Protein AF-0000000067800184 (afdb_homodimer)

InterPro domains:
  IPR000644 CBS domain [PF00571] (24-70)
  IPR000644 CBS domain [PF00571] (83-137)
  IPR000644 CBS domain [PS51371] (18-77)
  IPR000644 CBS domain [PS51371] (88-144)
  IPR000644 CBS domain [SM00116] (23-71)
  IPR000644 CBS domain [SM00116] (92-138)
  IPR046342 CBS domain superfamily [G3DSA:3.10.580.10] (1-152)
  IPR046342 CBS domain superfamily [SSF54631] (15-138)
  IPR048125 Cyclic-di-AMP-binding protein CbpB [NF041630] (4-144)
  IPR051257 Diverse Function CBS-Domain-Containing Protein [PTHR43080] (32-138)

Structure (mmCIF, N/CA/C/O backbone):
data_AF-0000000067800184-model_v1
#
loop_
_entity.id
_entity.type
_entity.pdbx_description
1 polymer 'CBS domain-containing protein'
#
loop_
_atom_site.group_PDB
_atom_site.id
_atom_site.type_symbol
_atom_site.label_atom_id
_atom_site.label_alt_id
_atom_site.label_comp_id
_atom_site.label_asym_id
_atom_site.label_entity_id
_atom_site.label_seq_id
_atom_site.pdbx_PDB_ins_code
_atom_site.Cartn_x
_atom_site.Cartn_y
_atom_site.Cartn_z
_atom_site.occupancy
_atom_site.B_iso_or_equiv
_atom_site.auth_seq_id
_atom_site.auth_comp_id
_atom_site.auth_asym_id
_atom_site.auth_atom_id
_atom_site.pdbx_PDB_model_num
ATOM 1 N N . MET A 1 1 ? 8.234 24.25 0.323 1 81.31 1 MET A N 1
ATOM 2 C CA . MET A 1 1 ? 8.891 23.516 1.407 1 81.31 1 MET A CA 1
ATOM 3 C C . MET A 1 1 ? 7.91 23.25 2.545 1 81.31 1 MET A C 1
ATOM 5 O O . MET A 1 1 ? 6.957 24 2.742 1 81.31 1 MET A O 1
ATOM 9 N N . ILE A 1 2 ? 8.125 22.062 3.24 1 88.75 2 ILE A N 1
ATOM 10 C CA . ILE A 1 2 ? 7.309 21.781 4.414 1 88.75 2 ILE A CA 1
ATOM 11 C C . ILE A 1 2 ? 7.586 22.812 5.504 1 88.75 2 ILE A C 1
ATOM 13 O O . ILE A 1 2 ? 8.742 23.125 5.785 1 88.75 2 ILE A O 1
ATOM 17 N N . ALA A 1 3 ? 6.52 23.375 6.016 1 88.81 3 ALA A N 1
ATOM 18 C CA . ALA A 1 3 ? 6.668 24.328 7.109 1 88.81 3 ALA A CA 1
ATOM 19 C C . ALA A 1 3 ? 7.48 23.734 8.25 1 88.81 3 ALA A C 1
ATOM 21 O O . ALA A 1 3 ? 7.312 22.562 8.594 1 88.81 3 ALA A O 1
ATOM 22 N N . LYS A 1 4 ? 8.336 24.516 8.836 1 89.75 4 LYS A N 1
ATOM 23 C CA . LYS A 1 4 ? 9.273 24.062 9.867 1 89.75 4 LYS A CA 1
ATOM 24 C C . LYS A 1 4 ? 8.531 23.469 11.062 1 89.75 4 LYS A C 1
ATOM 26 O O . LYS A 1 4 ? 8.961 22.469 11.633 1 89.75 4 LYS A O 1
ATOM 31 N N . GLU A 1 5 ? 7.438 24.094 11.461 1 91.62 5 GLU A N 1
ATOM 32 C CA . GLU A 1 5 ? 6.652 23.625 12.602 1 91.62 5 GLU A CA 1
ATOM 33 C C . GLU A 1 5 ? 6.113 22.219 12.359 1 91.62 5 GLU A C 1
ATOM 35 O O . GLU A 1 5 ? 6.07 21.406 13.273 1 91.62 5 GLU A O 1
ATOM 40 N N . PHE A 1 6 ? 5.652 22.031 11.125 1 93.19 6 PHE A N 1
ATOM 41 C CA . PHE A 1 6 ? 5.191 20.688 10.766 1 93.19 6 PHE A CA 1
ATOM 42 C C . PHE A 1 6 ? 6.348 19.688 10.781 1 93.19 6 PHE A C 1
ATOM 44 O O . PHE A 1 6 ? 6.211 18.594 11.312 1 93.19 6 PHE A O 1
ATOM 51 N N . GLU A 1 7 ? 7.434 20.078 10.172 1 91.25 7 GLU A N 1
ATOM 52 C CA . GLU A 1 7 ? 8.609 19.203 10.125 1 91.25 7 GLU A CA 1
ATOM 53 C C . GLU A 1 7 ? 9.07 18.828 11.531 1 91.25 7 GLU A C 1
ATOM 55 O O . GLU A 1 7 ? 9.375 17.656 11.797 1 91.25 7 GLU A O 1
ATOM 60 N N . ASP A 1 8 ? 9.172 19.797 12.398 1 90.31 8 ASP A N 1
ATOM 61 C CA . ASP A 1 8 ? 9.594 19.547 13.773 1 90.31 8 ASP A CA 1
ATOM 62 C C . ASP A 1 8 ? 8.656 18.578 14.469 1 90.31 8 ASP A C 1
ATOM 64 O O . ASP A 1 8 ? 9.102 17.672 15.195 1 90.31 8 ASP A O 1
ATOM 68 N N . PHE A 1 9 ? 7.387 18.797 14.352 1 90.88 9 PHE A N 1
ATOM 69 C CA . PHE A 1 9 ? 6.406 17.906 14.953 1 90.88 9 PHE A CA 1
ATOM 70 C C . PHE A 1 9 ? 6.59 16.484 14.445 1 90.88 9 PHE A C 1
ATOM 72 O O . PHE A 1 9 ? 6.621 15.531 15.234 1 90.88 9 PHE A O 1
ATOM 79 N N . LEU A 1 10 ? 6.699 16.297 13.117 1 91.31 10 LEU A N 1
ATOM 80 C CA . LEU A 1 10 ? 6.816 14.984 12.492 1 91.31 10 LEU A CA 1
ATOM 81 C C . LEU A 1 10 ? 8.125 14.305 12.898 1 91.31 10 LEU A C 1
ATOM 83 O O . LEU A 1 10 ? 8.148 13.094 13.141 1 91.31 10 LEU A O 1
ATOM 87 N N . PHE A 1 11 ? 9.102 15.078 13.023 1 86.75 11 PHE A N 1
ATOM 88 C CA . PHE A 1 11 ? 10.383 14.531 13.445 1 86.75 11 PHE A CA 1
ATOM 89 C C . PHE A 1 11 ? 10.305 14.008 14.883 1 86.75 11 PHE A C 1
ATOM 91 O O . PHE A 1 11 ? 10.883 12.977 15.203 1 86.75 11 PHE A O 1
ATOM 98 N N . ALA A 1 12 ? 9.648 14.711 15.703 1 85.94 12 ALA A N 1
ATOM 99 C CA . ALA A 1 12 ? 9.484 14.312 17.094 1 85.94 12 ALA A CA 1
ATOM 100 C C . ALA A 1 12 ? 8.695 13.008 17.203 1 85.94 12 ALA A C 1
ATOM 102 O O . ALA A 1 12 ? 8.891 12.234 18.141 1 85.94 12 ALA A O 1
ATOM 103 N N . HIS A 1 13 ? 7.797 12.82 16.344 1 82.5 13 HIS A N 1
ATOM 104 C CA . HIS A 1 13 ? 6.934 11.648 16.375 1 82.5 13 HIS A CA 1
ATOM 105 C C . HIS A 1 13 ? 7.523 10.508 15.547 1 82.5 13 HIS A C 1
ATOM 107 O O . HIS A 1 13 ? 7.043 9.375 15.609 1 82.5 13 HIS A O 1
ATOM 113 N N . LEU A 1 14 ? 8.406 10.82 14.703 1 76.69 14 LEU A N 1
ATOM 114 C CA . LEU A 1 14 ? 9.055 9.828 13.859 1 76.69 14 LEU A CA 1
ATOM 115 C C . LEU A 1 14 ? 10.477 9.547 14.344 1 76.69 14 LEU A C 1
ATOM 117 O O . LEU A 1 14 ? 11.328 9.117 13.57 1 76.69 14 LEU A O 1
ATOM 121 N N . ASP A 1 15 ? 10.844 9.555 15.734 1 65.12 15 ASP A N 1
ATOM 122 C CA . ASP A 1 15 ? 12.234 9.477 16.188 1 65.12 15 ASP A CA 1
ATOM 123 C C . ASP A 1 15 ? 13.148 8.977 15.07 1 65.12 15 ASP A C 1
ATOM 125 O O . ASP A 1 15 ? 14.227 9.531 14.852 1 65.12 15 ASP A O 1
ATOM 129 N N . ASN A 1 16 ? 12.82 7.926 14.375 1 74.38 16 ASN A N 1
ATOM 130 C CA . ASN A 1 16 ? 13.438 7.387 13.164 1 74.38 16 ASN A CA 1
ATOM 131 C C . ASN A 1 16 ? 12.398 6.742 12.25 1 74.38 16 ASN A C 1
ATOM 133 O O . ASN A 1 16 ? 11.555 5.965 12.711 1 74.38 16 ASN A O 1
ATOM 137 N N . TYR A 1 17 ? 12.031 7.582 11.141 1 84.5 17 TYR A N 1
ATOM 138 C CA . TYR A 1 17 ? 11.031 7.012 10.242 1 84.5 17 TYR A CA 1
ATOM 139 C C . TYR A 1 17 ? 11.57 5.766 9.555 1 84.5 17 TYR A C 1
ATOM 141 O O . TYR A 1 17 ? 10.812 4.996 8.969 1 84.5 17 TYR A O 1
ATOM 149 N N . LEU A 1 18 ? 12.836 5.52 9.828 1 92.62 18 LEU A N 1
ATOM 150 C CA . LEU A 1 18 ? 13.492 4.391 9.18 1 92.62 18 LEU A CA 1
ATOM 151 C C . LEU A 1 18 ? 13.281 3.104 9.969 1 92.62 18 LEU A C 1
ATOM 153 O O . LEU A 1 18 ? 13.555 3.057 11.172 1 92.62 18 LEU A O 1
ATOM 157 N N . ILE A 1 19 ? 12.734 2.117 9.391 1 95.44 19 ILE A N 1
ATOM 158 C CA . ILE A 1 19 ? 12.82 0.753 9.898 1 95.44 19 ILE A CA 1
ATOM 159 C C . ILE A 1 19 ? 14.148 0.129 9.477 1 95.44 19 ILE A C 1
ATOM 161 O O . ILE A 1 19 ? 14.375 -0.114 8.289 1 95.44 19 ILE A O 1
ATOM 165 N N . PRO A 1 20 ? 14.906 -0.097 10.43 1 96.19 20 PRO A N 1
ATOM 166 C CA . PRO A 1 20 ? 16.266 -0.503 10.078 1 96.19 20 PRO A CA 1
ATOM 167 C C . PRO A 1 20 ? 16.312 -1.873 9.406 1 96.19 20 PRO A C 1
ATOM 169 O O . PRO A 1 20 ? 15.414 -2.689 9.586 1 96.19 20 PRO A O 1
ATOM 172 N N . SER A 1 21 ? 17.406 -2.127 8.672 1 97.19 21 SER A N 1
ATOM 173 C CA . SER A 1 21 ? 17.562 -3.312 7.832 1 97.19 21 SER A CA 1
ATOM 174 C C . SER A 1 21 ? 17.406 -4.59 8.648 1 97.19 21 SER A C 1
ATOM 176 O O . SER A 1 21 ? 16.875 -5.59 8.164 1 97.19 21 SER A O 1
ATOM 178 N N . ASP A 1 22 ? 17.812 -4.559 9.875 1 96.69 22 ASP A N 1
ATOM 179 C CA . ASP A 1 22 ? 17.797 -5.773 10.688 1 96.69 22 ASP A CA 1
ATOM 180 C C . ASP A 1 22 ? 16.391 -6.043 11.227 1 96.69 22 ASP A C 1
ATOM 182 O O . ASP A 1 22 ? 16.156 -7.07 11.867 1 96.69 22 ASP A O 1
ATOM 186 N N . GLN A 1 23 ? 15.477 -5.176 10.945 1 96.25 23 GLN A N 1
ATOM 187 C CA . GLN A 1 23 ? 14.086 -5.332 11.359 1 96.25 23 GLN A CA 1
ATOM 188 C C . GLN A 1 23 ? 13.156 -5.449 10.148 1 96.25 23 GLN A C 1
ATOM 190 O O . GLN A 1 23 ? 11.938 -5.328 10.273 1 96.25 23 GLN A O 1
ATOM 195 N N . VAL A 1 24 ? 13.727 -5.57 9.016 1 97.31 24 VAL A N 1
ATOM 196 C CA . VAL A 1 24 ? 12.969 -5.695 7.777 1 97.31 24 VAL A CA 1
ATOM 197 C C . VAL A 1 24 ? 13.07 -7.125 7.25 1 97.31 24 VAL A C 1
ATOM 199 O O . VAL A 1 24 ? 14.156 -7.711 7.234 1 97.31 24 VAL A O 1
ATOM 202 N N . THR A 1 25 ? 11.938 -7.707 6.918 1 96.75 25 THR A N 1
ATOM 203 C CA . THR A 1 25 ? 11.969 -8.961 6.168 1 96.75 25 THR A CA 1
ATOM 204 C C . THR A 1 25 ? 12.617 -8.75 4.797 1 96.75 25 THR A C 1
ATOM 206 O O . THR A 1 25 ? 12.227 -7.848 4.055 1 96.75 25 THR A O 1
ATOM 209 N N . ILE A 1 26 ? 13.602 -9.516 4.496 1 98.06 26 ILE A N 1
ATOM 210 C CA . ILE A 1 26 ? 14.305 -9.414 3.223 1 98.06 26 ILE A CA 1
ATOM 211 C C . ILE A 1 26 ? 14.539 -10.805 2.645 1 98.06 26 ILE A C 1
ATOM 213 O O . ILE A 1 26 ? 14.461 -11.805 3.365 1 98.06 26 ILE A O 1
ATOM 217 N N . PHE A 1 27 ? 14.773 -10.875 1.356 1 98.38 27 PHE A N 1
ATOM 218 C CA . PHE A 1 27 ? 15.273 -12.07 0.693 1 98.38 27 PHE A CA 1
ATOM 219 C C . PHE A 1 27 ? 16.656 -11.828 0.113 1 98.38 27 PHE A C 1
ATOM 221 O O . PHE A 1 27 ? 17 -10.695 -0.235 1 98.38 27 PHE A O 1
ATOM 228 N N . ILE A 1 28 ? 17.391 -12.875 0.086 1 98.56 28 ILE A N 1
ATOM 229 C CA . ILE A 1 28 ? 18.656 -12.859 -0.651 1 98.56 28 ILE A CA 1
ATOM 230 C C . ILE A 1 28 ? 18.422 -13.352 -2.08 1 98.56 28 ILE A C 1
ATOM 232 O O . ILE A 1 28 ? 17.609 -14.242 -2.312 1 98.56 28 ILE A O 1
ATOM 236 N N . ASP A 1 29 ? 19.141 -12.758 -3.029 1 98.12 29 ASP A N 1
ATOM 237 C CA . ASP A 1 29 ? 18.891 -12.984 -4.449 1 98.12 29 ASP A CA 1
ATOM 238 C C . ASP A 1 29 ? 19.094 -14.461 -4.812 1 98.12 29 ASP A C 1
ATOM 240 O O . ASP A 1 29 ? 18.547 -14.938 -5.812 1 98.12 29 ASP A O 1
ATOM 244 N N . SER A 1 30 ? 19.781 -15.234 -3.984 1 97.69 30 SER A N 1
ATOM 245 C CA . SER A 1 30 ? 20.062 -16.641 -4.281 1 97.69 30 SER A CA 1
ATOM 246 C C . SER A 1 30 ? 19 -17.547 -3.672 1 97.69 30 SER A C 1
ATOM 248 O O . SER A 1 30 ? 19.031 -18.766 -3.889 1 97.69 30 SER A O 1
ATOM 250 N N . HIS A 1 31 ? 18.078 -17 -2.918 1 97.69 31 HIS A N 1
ATOM 251 C CA . HIS A 1 31 ? 17.016 -17.828 -2.373 1 97.69 31 HIS A CA 1
ATOM 252 C C . HIS A 1 31 ? 16.172 -18.438 -3.484 1 97.69 31 HIS A C 1
ATOM 254 O O . HIS A 1 31 ? 16.031 -17.844 -4.555 1 97.69 31 HIS A O 1
ATOM 260 N N . ASN A 1 32 ? 15.609 -19.562 -3.244 1 97.19 32 ASN A N 1
ATOM 261 C CA . ASN A 1 32 ? 14.789 -20.266 -4.223 1 97.19 32 ASN A CA 1
ATOM 262 C C . ASN A 1 32 ? 13.391 -19.656 -4.324 1 97.19 32 ASN A C 1
ATOM 264 O O . ASN A 1 32 ? 12.805 -19.281 -3.312 1 97.19 32 ASN A O 1
ATOM 268 N N . ALA A 1 33 ? 12.883 -19.688 -5.559 1 97.25 33 ALA A N 1
ATOM 269 C CA . ALA A 1 33 ? 11.578 -19.109 -5.848 1 97.25 33 ALA A CA 1
ATOM 270 C C . ALA A 1 33 ? 10.484 -19.781 -5.027 1 97.25 33 ALA A C 1
ATOM 272 O O . ALA A 1 33 ? 9.562 -19.109 -4.543 1 97.25 33 ALA A O 1
ATOM 273 N N . ASP A 1 34 ? 10.602 -21.062 -4.852 1 93.94 34 ASP A N 1
ATOM 274 C CA . ASP A 1 34 ? 9.555 -21.797 -4.129 1 93.94 34 ASP A CA 1
ATOM 275 C C . ASP A 1 34 ? 9.492 -21.344 -2.668 1 93.94 34 ASP A C 1
ATOM 277 O O . ASP A 1 34 ? 8.398 -21.188 -2.113 1 93.94 34 ASP A O 1
ATOM 281 N N . HIS A 1 35 ? 10.641 -21.172 -2.096 1 94.12 35 HIS A N 1
ATOM 282 C CA . HIS A 1 35 ? 10.703 -20.688 -0.721 1 94.12 35 HIS A CA 1
ATOM 283 C C . HIS A 1 35 ? 10.125 -19.281 -0.604 1 94.12 35 HIS A C 1
ATOM 285 O O . HIS A 1 35 ? 9.352 -19 0.313 1 94.12 35 HIS A O 1
ATOM 291 N N . VAL A 1 36 ? 10.461 -18.469 -1.492 1 96.5 36 VAL A N 1
ATOM 292 C CA . VAL A 1 36 ? 10.016 -17.078 -1.5 1 96.5 36 VAL A CA 1
ATOM 293 C C . VAL A 1 36 ? 8.5 -17.016 -1.694 1 96.5 36 VAL A C 1
ATOM 295 O O . VAL A 1 36 ? 7.805 -16.266 -1.006 1 96.5 36 VAL A O 1
ATOM 298 N N . VAL A 1 37 ? 7.969 -17.812 -2.615 1 95.31 37 VAL A N 1
ATOM 299 C CA . VAL A 1 37 ? 6.531 -17.875 -2.854 1 95.31 37 VAL A CA 1
ATOM 300 C C . VAL A 1 37 ? 5.809 -18.25 -1.561 1 95.31 37 VAL A C 1
ATOM 302 O O . VAL A 1 37 ? 4.809 -17.641 -1.198 1 95.31 37 VAL A O 1
ATOM 305 N N . LEU A 1 38 ? 6.332 -19.234 -0.897 1 93.69 38 LEU A N 1
ATOM 306 C CA . LEU A 1 38 ? 5.738 -19.703 0.351 1 93.69 38 LEU A CA 1
ATOM 307 C C . LEU A 1 38 ? 5.699 -18.578 1.386 1 93.69 38 LEU A C 1
ATOM 309 O O . LEU A 1 38 ? 4.672 -18.359 2.025 1 93.69 38 LEU A O 1
ATOM 313 N N . LEU A 1 39 ? 6.723 -17.875 1.5 1 94.75 39 LEU A N 1
ATOM 314 C CA . LEU A 1 39 ? 6.812 -16.812 2.504 1 94.75 39 LEU A CA 1
ATOM 315 C C . LEU A 1 39 ? 5.918 -15.641 2.137 1 94.75 39 LEU A C 1
ATOM 317 O O . LEU A 1 39 ? 5.258 -15.055 3.006 1 94.75 39 LEU A O 1
ATOM 321 N N . LEU A 1 40 ? 5.902 -15.297 0.844 1 95.69 40 LEU A N 1
ATOM 322 C CA . LEU A 1 40 ? 5.055 -14.195 0.396 1 95.69 40 LEU A CA 1
ATOM 323 C C . LEU A 1 40 ? 3.58 -14.539 0.581 1 95.69 40 LEU A C 1
ATOM 325 O O . LEU A 1 40 ? 2.77 -13.664 0.89 1 95.69 40 LEU A O 1
ATOM 329 N N . THR A 1 41 ? 3.262 -15.711 0.421 1 94.19 41 THR A N 1
ATOM 330 C CA . THR A 1 41 ? 1.875 -16.156 0.524 1 94.19 41 THR A CA 1
ATOM 331 C C . THR A 1 41 ? 1.443 -16.234 1.985 1 94.19 41 THR A C 1
ATOM 333 O O . THR A 1 41 ? 0.291 -15.953 2.316 1 94.19 41 THR A O 1
ATOM 336 N N . SER A 1 42 ? 2.381 -16.469 2.898 1 92 42 SER A N 1
ATOM 337 C CA . SER A 1 42 ? 2.027 -16.781 4.277 1 92 42 SER A CA 1
ATOM 338 C C . SER A 1 42 ? 2.166 -15.562 5.18 1 92 42 SER A C 1
ATOM 340 O O . SER A 1 42 ? 1.494 -15.469 6.211 1 92 42 SER A O 1
ATOM 342 N N . ASN A 1 43 ? 3.033 -14.602 4.922 1 86.62 43 ASN A N 1
ATOM 343 C CA . ASN A 1 43 ? 3.387 -13.539 5.859 1 86.62 43 ASN A CA 1
ATOM 344 C C . ASN A 1 43 ? 2.592 -12.266 5.586 1 86.62 43 ASN A C 1
ATOM 346 O O . ASN A 1 43 ? 2.67 -11.305 6.352 1 86.62 43 ASN A O 1
ATOM 350 N N . GLY A 1 44 ? 1.908 -12.219 4.598 1 83.94 44 GLY A N 1
ATOM 351 C CA . GLY A 1 44 ? 1.032 -11.086 4.359 1 83.94 44 GLY A CA 1
ATOM 352 C C . GLY A 1 44 ? 1.73 -9.93 3.672 1 83.94 44 GLY A C 1
ATOM 353 O O . GLY A 1 44 ? 1.136 -8.867 3.477 1 83.94 44 GLY A O 1
ATOM 354 N N . TYR A 1 45 ? 3 -10.094 3.316 1 90.44 45 TYR A N 1
ATOM 355 C CA . TYR A 1 45 ? 3.709 -9.039 2.602 1 90.44 45 TYR A CA 1
ATOM 356 C C . TYR A 1 45 ? 3.449 -9.133 1.103 1 90.44 45 TYR A C 1
ATOM 358 O O . TYR A 1 45 ? 3.516 -10.211 0.517 1 90.44 45 TYR A O 1
ATOM 366 N N . SER A 1 46 ? 3.191 -7.965 0.58 1 90.88 46 SER A N 1
ATOM 367 C CA . SER A 1 46 ? 2.93 -7.934 -0.855 1 90.88 46 SER A CA 1
ATOM 368 C C . SER A 1 46 ? 4.227 -7.855 -1.652 1 90.88 46 SER A C 1
ATOM 370 O O . SER A 1 46 ? 4.309 -8.375 -2.768 1 90.88 46 SER A O 1
ATOM 372 N N . ARG A 1 47 ? 5.184 -7.156 -1.078 1 95.25 47 ARG A N 1
ATOM 373 C CA . ARG A 1 47 ? 6.48 -6.949 -1.719 1 95.25 47 ARG A CA 1
ATOM 374 C C . ARG A 1 47 ? 7.602 -6.895 -0.685 1 95.25 47 ARG A C 1
ATOM 376 O O . ARG A 1 47 ? 7.449 -6.27 0.367 1 95.25 47 ARG A O 1
ATOM 383 N N . VAL A 1 48 ? 8.695 -7.551 -1.024 1 97.69 48 VAL A N 1
ATOM 384 C CA . VAL A 1 48 ? 9.789 -7.668 -0.067 1 97.69 48 VAL A CA 1
ATOM 385 C C . VAL A 1 48 ? 11.109 -7.277 -0.736 1 97.69 48 VAL A C 1
ATOM 387 O O . VAL A 1 48 ? 11.352 -7.633 -1.892 1 97.69 48 VAL A O 1
ATOM 390 N N . PRO A 1 49 ? 11.953 -6.508 -0.055 1 98.56 49 PRO A N 1
ATOM 391 C CA . PRO A 1 49 ? 13.266 -6.184 -0.612 1 98.56 49 PRO A CA 1
ATOM 392 C C . PRO A 1 49 ? 14.125 -7.422 -0.857 1 98.56 49 PRO A C 1
ATOM 394 O O . PRO A 1 49 ? 14.055 -8.383 -0.09 1 98.56 49 PRO A O 1
ATOM 397 N N . VAL A 1 50 ? 14.891 -7.367 -1.9 1 98.81 50 VAL A N 1
ATOM 398 C CA . VAL A 1 50 ? 15.844 -8.414 -2.236 1 98.81 50 VAL A CA 1
ATOM 399 C C . VAL A 1 50 ? 17.266 -7.844 -2.227 1 98.81 50 VAL A C 1
ATOM 401 O O . VAL A 1 50 ? 17.516 -6.801 -2.832 1 98.81 50 VAL A O 1
ATOM 404 N N . LEU A 1 51 ? 18.109 -8.539 -1.514 1 98.75 51 LEU A N 1
ATOM 405 C CA . LEU A 1 51 ? 19.5 -8.102 -1.385 1 98.75 51 LEU A CA 1
ATOM 406 C C . LEU A 1 51 ? 20.453 -9.164 -1.908 1 98.75 51 LEU A C 1
ATOM 408 O O . LEU A 1 51 ? 20.109 -10.344 -1.985 1 98.75 51 LEU A O 1
ATOM 412 N N . THR A 1 52 ? 21.672 -8.688 -2.275 1 98.25 52 THR A N 1
ATOM 413 C CA . THR A 1 52 ? 22.781 -9.625 -2.434 1 98.25 52 THR A CA 1
ATOM 414 C C . THR A 1 52 ? 23.312 -10.062 -1.074 1 98.25 52 THR A C 1
ATOM 416 O O . THR A 1 52 ? 22.953 -9.484 -0.045 1 98.25 52 THR A O 1
ATOM 419 N N . LYS A 1 53 ? 24.125 -11.078 -1.066 1 97.12 53 LYS A N 1
ATOM 420 C CA . LYS A 1 53 ? 24.734 -11.578 0.168 1 97.12 53 LYS A CA 1
ATOM 421 C C . LYS A 1 53 ? 25.516 -10.484 0.88 1 97.12 53 LYS A C 1
ATOM 423 O O . LYS A 1 53 ? 25.578 -10.461 2.111 1 97.12 53 LYS A O 1
ATOM 428 N N . ASP A 1 54 ? 26.047 -9.578 0.119 1 97.06 54 ASP A N 1
ATOM 429 C CA . ASP A 1 54 ? 26.844 -8.5 0.687 1 97.06 54 ASP A CA 1
ATOM 430 C C . ASP A 1 54 ? 25.984 -7.289 1.029 1 97.06 54 ASP A C 1
ATOM 432 O O . ASP A 1 54 ? 26.484 -6.172 1.158 1 97.06 54 ASP A O 1
ATOM 436 N N . LYS A 1 55 ? 24.719 -7.422 1.033 1 97.75 55 LYS A N 1
ATOM 437 C CA . LYS A 1 55 ? 23.734 -6.473 1.555 1 97.75 55 LYS A CA 1
ATOM 438 C C . LYS A 1 55 ? 23.484 -5.336 0.567 1 97.75 55 LYS A C 1
ATOM 440 O O . LYS A 1 55 ? 23.016 -4.262 0.951 1 97.75 55 LYS A O 1
ATOM 445 N N . HIS A 1 56 ? 23.844 -5.562 -0.661 1 98.38 56 HIS A N 1
ATOM 446 C CA . HIS A 1 56 ? 23.469 -4.586 -1.68 1 98.38 56 HIS A CA 1
ATOM 447 C C . HIS A 1 56 ? 22.016 -4.746 -2.092 1 98.38 56 HIS A C 1
ATOM 449 O O . HIS A 1 56 ? 21.547 -5.867 -2.295 1 98.38 56 HIS A O 1
ATOM 455 N N . TYR A 1 57 ? 21.391 -3.602 -2.219 1 98.56 57 TYR A N 1
ATOM 456 C CA . TYR A 1 57 ? 19.984 -3.582 -2.602 1 98.56 57 TYR A CA 1
ATOM 457 C C . TYR A 1 57 ? 19.812 -3.883 -4.086 1 98.56 57 TYR A C 1
ATOM 459 O O . TYR A 1 57 ? 20.422 -3.215 -4.93 1 98.56 57 TYR A O 1
ATOM 467 N N . LEU A 1 58 ? 18.922 -4.883 -4.453 1 98.25 58 LEU A N 1
ATOM 468 C CA . LEU A 1 58 ? 18.75 -5.297 -5.84 1 98.25 58 LEU A CA 1
ATOM 469 C C . LEU A 1 58 ? 17.359 -4.922 -6.352 1 98.25 58 LEU A C 1
ATOM 471 O O . LEU A 1 58 ? 17.109 -4.965 -7.555 1 98.25 58 LEU A O 1
ATOM 475 N N . GLY A 1 59 ? 16.516 -4.621 -5.438 1 98.25 59 GLY A N 1
ATOM 476 C CA . GLY A 1 59 ? 15.117 -4.348 -5.762 1 98.25 59 GLY A CA 1
ATOM 477 C C . GLY A 1 59 ? 14.141 -5.051 -4.84 1 98.25 59 GLY A C 1
ATOM 478 O O . GLY A 1 59 ? 14.414 -5.223 -3.65 1 98.25 59 GLY A O 1
ATOM 479 N N . THR A 1 60 ? 13.016 -5.344 -5.352 1 98.38 60 THR A N 1
ATOM 480 C CA . THR A 1 60 ? 11.984 -6.023 -4.578 1 98.38 60 THR A CA 1
ATOM 481 C C . THR A 1 60 ? 11.383 -7.176 -5.375 1 98.38 60 THR A C 1
ATOM 483 O O . THR A 1 60 ? 11.656 -7.328 -6.566 1 98.38 60 THR A O 1
ATOM 486 N N . ILE A 1 61 ? 10.609 -7.914 -4.672 1 98 61 ILE A N 1
ATOM 487 C CA . ILE A 1 61 ? 9.961 -9.039 -5.344 1 98 61 ILE A CA 1
ATOM 488 C C . ILE A 1 61 ? 8.555 -9.234 -4.789 1 98 61 ILE A C 1
ATOM 490 O O . ILE A 1 61 ? 8.328 -9.086 -3.584 1 98 61 ILE A O 1
ATOM 494 N N . SER A 1 62 ? 7.617 -9.523 -5.633 1 96.88 62 SER A N 1
ATOM 495 C CA . SER A 1 62 ? 6.234 -9.875 -5.328 1 96.88 62 SER A CA 1
ATOM 496 C C . SER A 1 62 ? 5.82 -11.156 -6.031 1 96.88 62 SER A C 1
ATOM 498 O O . SER A 1 62 ? 6.555 -11.672 -6.879 1 96.88 62 SER A O 1
ATOM 500 N N . LEU A 1 63 ? 4.68 -11.672 -5.645 1 96.19 63 LEU A N 1
ATOM 501 C CA . LEU A 1 63 ? 4.164 -12.836 -6.348 1 96.19 63 LEU A CA 1
ATOM 502 C C . LEU A 1 63 ? 3.934 -12.531 -7.824 1 96.19 63 LEU A C 1
ATOM 504 O O . LEU A 1 63 ? 4.125 -13.391 -8.68 1 96.19 63 LEU A O 1
ATOM 508 N N . ALA A 1 64 ? 3.52 -11.336 -8.094 1 96 64 ALA A N 1
ATOM 509 C CA . ALA A 1 64 ? 3.318 -10.938 -9.484 1 96 64 ALA A CA 1
ATOM 510 C C . ALA A 1 64 ? 4.629 -10.992 -10.266 1 96 64 ALA A C 1
ATOM 512 O O . ALA A 1 64 ? 4.645 -11.383 -11.438 1 96 64 ALA A O 1
ATOM 513 N N . ASP A 1 65 ? 5.699 -10.539 -9.68 1 96.75 65 ASP A N 1
ATOM 514 C CA . ASP A 1 65 ? 7.004 -10.602 -10.328 1 96.75 65 ASP A CA 1
ATOM 515 C C . ASP A 1 65 ? 7.371 -12.047 -10.68 1 96.75 65 ASP A C 1
ATOM 517 O O . ASP A 1 65 ? 7.855 -12.32 -11.781 1 96.75 65 ASP A O 1
ATOM 521 N N . ILE A 1 66 ? 7.168 -12.891 -9.719 1 96.56 66 ILE A N 1
ATOM 522 C CA . ILE A 1 66 ? 7.504 -14.297 -9.906 1 96.56 66 ILE A CA 1
ATOM 523 C C . ILE A 1 66 ? 6.641 -14.883 -11.016 1 96.56 66 ILE A C 1
ATOM 525 O O . ILE A 1 66 ? 7.145 -15.57 -11.914 1 96.56 66 ILE A O 1
ATOM 529 N N . LYS A 1 67 ? 5.395 -14.602 -10.977 1 94.94 67 LYS A N 1
ATOM 530 C CA . LYS A 1 67 ? 4.473 -15.102 -12 1 94.94 67 LYS A CA 1
ATOM 531 C C . LYS A 1 67 ? 4.824 -14.547 -13.375 1 94.94 67 LYS A C 1
ATOM 533 O O . LYS A 1 67 ? 4.781 -15.273 -14.367 1 94.94 67 LYS A O 1
ATOM 538 N N . ARG A 1 68 ? 5.105 -13.312 -13.445 1 95.56 68 ARG A N 1
ATOM 539 C CA . ARG A 1 68 ? 5.5 -12.703 -14.711 1 95.56 68 ARG A CA 1
ATOM 540 C C . ARG A 1 68 ? 6.719 -13.398 -15.305 1 95.56 68 ARG A C 1
ATOM 542 O O . ARG A 1 68 ? 6.758 -13.688 -16.5 1 95.56 68 ARG A O 1
ATOM 549 N N . TYR A 1 69 ? 7.695 -13.586 -14.477 1 96.81 69 TYR A N 1
ATOM 550 C CA . TYR A 1 69 ? 8.891 -14.297 -14.922 1 96.81 69 TYR A CA 1
ATOM 551 C C . TYR A 1 69 ? 8.539 -15.68 -15.453 1 96.81 69 TYR A C 1
ATOM 553 O O . TYR A 1 69 ? 9.016 -16.078 -16.516 1 96.81 69 TYR A O 1
ATOM 561 N N . GLN A 1 70 ? 7.762 -16.406 -14.672 1 95 70 GLN A N 1
ATOM 562 C CA . GLN A 1 70 ? 7.336 -17.734 -15.047 1 95 70 GLN A CA 1
ATOM 563 C C . GLN A 1 70 ? 6.648 -17.734 -16.406 1 95 70 GLN A C 1
ATOM 565 O O . GLN A 1 70 ? 6.957 -18.562 -17.266 1 95 70 GLN A O 1
ATOM 570 N N . ASP A 1 71 ? 5.746 -16.797 -16.625 1 93.19 71 ASP A N 1
ATOM 571 C CA . ASP A 1 71 ? 4.984 -16.703 -17.859 1 93.19 71 ASP A CA 1
ATOM 572 C C . ASP A 1 71 ? 5.891 -16.312 -19.031 1 93.19 71 ASP A C 1
ATOM 574 O O . ASP A 1 71 ? 5.801 -16.906 -20.109 1 93.19 71 ASP A O 1
ATOM 578 N N . GLU A 1 72 ? 6.691 -15.32 -18.797 1 95.12 72 GLU A N 1
ATOM 579 C CA . GLU A 1 72 ? 7.578 -14.828 -19.859 1 95.12 72 GLU A CA 1
ATOM 580 C C . GLU A 1 72 ? 8.508 -15.938 -20.359 1 95.12 72 GLU A C 1
ATOM 582 O O . GLU A 1 72 ? 8.891 -15.945 -21.531 1 95.12 72 GLU A O 1
ATOM 587 N N . HIS A 1 73 ? 8.852 -16.859 -19.5 1 96.25 73 HIS A N 1
ATOM 588 C CA . HIS A 1 73 ? 9.805 -17.906 -19.859 1 96.25 73 HIS A CA 1
ATOM 589 C C . HIS A 1 73 ? 9.109 -19.234 -20.062 1 96.25 73 HIS A C 1
ATOM 591 O O . HIS A 1 73 ? 9.766 -20.266 -20.234 1 96.25 73 HIS A O 1
ATOM 597 N N . ASN A 1 74 ? 7.801 -19.219 -20.016 1 94.94 74 ASN A N 1
ATOM 598 C CA . ASN A 1 74 ? 6.988 -20.422 -20.234 1 94.94 74 ASN A CA 1
ATOM 599 C C . ASN A 1 74 ? 7.43 -21.578 -19.344 1 94.94 74 ASN A C 1
ATOM 601 O O . ASN A 1 74 ? 7.641 -22.688 -19.828 1 94.94 74 ASN A O 1
ATOM 605 N N . LEU A 1 75 ? 7.574 -21.266 -18.094 1 93.62 75 LEU A N 1
ATOM 606 C CA . LEU A 1 75 ? 8.031 -22.266 -17.141 1 93.62 75 LEU A CA 1
ATOM 607 C C . LEU A 1 75 ? 6.852 -22.859 -16.375 1 93.62 75 LEU A C 1
ATOM 609 O O . LEU A 1 75 ? 5.902 -22.141 -16.031 1 93.62 75 LEU A O 1
ATOM 613 N N . GLN A 1 76 ? 7.023 -24.109 -16.078 1 89.12 76 GLN A N 1
ATOM 614 C CA . GLN A 1 76 ? 6.062 -24.781 -15.211 1 89.12 76 GLN A CA 1
ATOM 615 C C . GLN A 1 76 ? 6.418 -24.578 -13.742 1 89.12 76 GLN A C 1
ATOM 617 O O . GLN A 1 76 ? 7.527 -24.141 -13.422 1 89.12 76 GLN A O 1
ATOM 622 N N . GLU A 1 77 ? 5.441 -24.891 -12.898 1 85.88 77 GLU A N 1
ATOM 623 C CA . GLU A 1 77 ? 5.629 -24.672 -11.469 1 85.88 77 GLU A CA 1
ATOM 624 C C . GLU A 1 77 ? 6.852 -25.422 -10.953 1 85.88 77 GLU A C 1
ATOM 626 O O . GLU A 1 77 ? 7.637 -24.891 -10.164 1 85.88 77 GLU A O 1
ATOM 631 N N . TRP A 1 78 ? 7.039 -26.688 -11.398 1 87.75 78 TRP A N 1
ATOM 632 C CA . TRP A 1 78 ? 8.133 -27.516 -10.898 1 87.75 78 TRP A CA 1
ATOM 633 C C . TRP A 1 78 ? 9.477 -26.984 -11.367 1 87.75 78 TRP A C 1
ATOM 635 O O . TRP A 1 78 ? 10.508 -27.25 -10.742 1 87.75 78 TRP A O 1
ATOM 645 N N . GLU A 1 79 ? 9.469 -26.188 -12.43 1 92.12 79 GLU A N 1
ATOM 646 C CA . GLU A 1 79 ? 10.703 -25.609 -12.945 1 92.12 79 GLU A CA 1
ATOM 647 C C . GLU A 1 79 ? 11.125 -24.391 -12.133 1 92.12 79 GLU A C 1
ATOM 649 O O . GLU A 1 79 ? 12.266 -23.938 -12.227 1 92.12 79 GLU A O 1
ATOM 654 N N . MET A 1 80 ? 10.203 -23.922 -11.383 1 91.88 80 MET A N 1
ATOM 655 C CA . MET A 1 80 ? 10.469 -22.734 -10.594 1 91.88 80 MET A CA 1
ATOM 656 C C . MET A 1 80 ? 11.125 -23.094 -9.266 1 91.88 80 MET A C 1
ATOM 658 O O . MET A 1 80 ? 11.797 -22.266 -8.656 1 91.88 80 MET A O 1
ATOM 662 N N . VAL A 1 81 ? 10.984 -24.219 -8.711 1 89.44 81 VAL A N 1
ATOM 663 C CA . VAL A 1 81 ? 11.297 -24.672 -7.359 1 89.44 81 VAL A CA 1
ATOM 664 C C . VAL A 1 81 ? 12.766 -24.359 -7.051 1 89.44 81 VAL A C 1
ATOM 666 O O . VAL A 1 81 ? 13.086 -23.844 -5.977 1 89.44 81 VAL A O 1
ATOM 669 N N . ASN A 1 82 ? 13.719 -24.453 -7.863 1 90.44 82 ASN A N 1
ATOM 670 C CA . ASN A 1 82 ? 15.125 -24.312 -7.527 1 90.44 82 ASN A CA 1
ATOM 671 C C . ASN A 1 82 ? 15.766 -23.141 -8.289 1 90.44 82 ASN A C 1
ATOM 673 O O . ASN A 1 82 ? 16.984 -23.078 -8.406 1 90.44 82 ASN A O 1
ATOM 677 N N . ARG A 1 83 ? 14.891 -22.297 -8.656 1 96.25 83 ARG A N 1
ATOM 678 C CA . ARG A 1 83 ? 15.438 -21.141 -9.359 1 96.25 83 ARG A CA 1
ATOM 679 C C . ARG A 1 83 ? 15.688 -19.984 -8.406 1 96.25 83 ARG A C 1
ATOM 681 O O . ARG A 1 83 ? 14.852 -19.688 -7.539 1 96.25 83 ARG A O 1
ATOM 688 N N . ASP A 1 84 ? 16.812 -19.391 -8.641 1 97.56 84 ASP A N 1
ATOM 689 C CA . ASP A 1 84 ? 17.125 -18.188 -7.875 1 97.56 84 ASP A CA 1
ATOM 690 C C . ASP A 1 84 ? 16.141 -17.047 -8.211 1 97.56 84 ASP A C 1
ATOM 692 O O . ASP A 1 84 ? 15.75 -16.891 -9.367 1 97.56 84 ASP A O 1
ATOM 696 N N . ILE A 1 85 ? 15.883 -16.203 -7.219 1 98.31 85 ILE A N 1
ATOM 697 C CA . ILE A 1 85 ? 14.875 -15.172 -7.422 1 98.31 85 ILE A CA 1
ATOM 698 C C . ILE A 1 85 ? 15.531 -13.922 -8.016 1 98.31 85 ILE A C 1
ATOM 700 O O . ILE A 1 85 ? 14.844 -13.008 -8.469 1 98.31 85 ILE A O 1
ATOM 704 N N . GLY A 1 86 ? 16.812 -13.852 -8.07 1 98.06 86 GLY A N 1
ATOM 705 C CA . GLY A 1 86 ? 17.516 -12.68 -8.562 1 98.06 86 GLY A CA 1
ATOM 706 C C . GLY A 1 86 ? 16.922 -12.117 -9.844 1 98.06 86 GLY A C 1
ATOM 707 O O . GLY A 1 86 ? 16.531 -10.953 -9.891 1 98.06 86 GLY A O 1
ATOM 708 N N . PRO A 1 87 ? 16.781 -12.953 -10.852 1 97.44 87 PRO A N 1
ATOM 709 C CA . PRO A 1 87 ? 16.297 -12.484 -12.148 1 97.44 87 PRO A CA 1
ATOM 710 C C . PRO A 1 87 ? 14.836 -12.078 -12.125 1 97.44 87 PRO A C 1
ATOM 712 O O . PRO A 1 87 ? 14.328 -11.508 -13.094 1 97.44 87 PRO A O 1
ATOM 715 N N . MET A 1 88 ? 14.125 -12.344 -11.078 1 97.81 88 MET A N 1
ATOM 716 C CA . MET A 1 88 ? 12.688 -12.086 -10.977 1 97.81 88 MET A CA 1
ATOM 717 C C . MET A 1 88 ? 12.422 -10.766 -10.266 1 97.81 88 MET A C 1
ATOM 719 O O . MET A 1 88 ? 11.273 -10.336 -10.156 1 97.81 88 MET A O 1
ATOM 723 N N . THR A 1 89 ? 13.438 -10.172 -9.797 1 97.69 89 THR A N 1
ATOM 724 C CA . THR A 1 89 ? 13.297 -8.969 -8.984 1 97.69 89 THR A CA 1
ATOM 725 C C . THR A 1 89 ? 12.906 -7.773 -9.844 1 97.69 89 THR A C 1
ATOM 727 O O . THR A 1 89 ? 13.125 -7.777 -11.055 1 97.69 89 THR A O 1
ATOM 730 N N . SER A 1 90 ? 12.242 -6.852 -9.211 1 96.56 90 SER A N 1
ATOM 731 C CA . SER A 1 90 ? 11.828 -5.633 -9.898 1 96.56 90 SER A CA 1
ATOM 732 C C . SER A 1 90 ? 12.328 -4.387 -9.172 1 96.56 90 SER A C 1
ATOM 734 O O . SER A 1 90 ? 12.555 -4.418 -7.965 1 96.56 90 SER A O 1
ATOM 736 N N . ASP A 1 91 ? 12.445 -3.268 -9.914 1 94.5 91 ASP A N 1
ATOM 737 C CA . ASP A 1 91 ? 12.883 -1.989 -9.367 1 94.5 91 ASP A CA 1
ATOM 738 C C . ASP A 1 91 ? 11.727 -0.994 -9.297 1 94.5 91 ASP A C 1
ATOM 740 O O . ASP A 1 91 ? 11.938 0.215 -9.422 1 94.5 91 ASP A O 1
ATOM 744 N N . VAL A 1 92 ? 10.609 -1.54 -9.07 1 93.5 92 VAL A N 1
ATOM 745 C CA . VAL A 1 92 ? 9.406 -0.715 -9.164 1 93.5 92 VAL A CA 1
ATOM 746 C C . VAL A 1 92 ? 9.312 0.192 -7.938 1 93.5 92 VAL A C 1
ATOM 748 O O . VAL A 1 92 ? 8.641 1.224 -7.969 1 93.5 92 VAL A O 1
ATOM 751 N N . VAL A 1 93 ? 9.93 -0.206 -6.812 1 95.81 93 VAL A N 1
ATOM 752 C CA . VAL A 1 93 ? 9.898 0.604 -5.598 1 95.81 93 VAL A CA 1
ATOM 753 C C . VAL A 1 93 ? 11.094 1.562 -5.59 1 95.81 93 VAL A C 1
ATOM 755 O O . VAL A 1 93 ? 12.234 1.146 -5.805 1 95.81 93 VAL A O 1
ATOM 758 N N . ALA A 1 94 ? 10.805 2.793 -5.293 1 97.38 94 ALA A N 1
ATOM 759 C CA . ALA A 1 94 ? 11.844 3.816 -5.32 1 97.38 94 ALA A CA 1
ATOM 760 C C . ALA A 1 94 ? 12.805 3.658 -4.145 1 97.38 94 ALA A C 1
ATOM 762 O O . ALA A 1 94 ? 12.422 3.127 -3.098 1 97.38 94 ALA A O 1
ATOM 763 N N . THR A 1 95 ? 13.992 4.133 -4.352 1 97.75 95 THR A N 1
ATOM 764 C CA . THR A 1 95 ? 15.016 4.199 -3.309 1 97.75 95 THR A CA 1
ATOM 765 C C . THR A 1 95 ? 15.25 5.645 -2.879 1 97.75 95 THR A C 1
ATOM 767 O O . THR A 1 95 ? 14.953 6.578 -3.623 1 97.75 95 THR A O 1
ATOM 770 N N . VAL A 1 96 ? 15.695 5.789 -1.662 1 97.12 96 VAL A N 1
ATOM 771 C CA . VAL A 1 96 ? 16.203 7.07 -1.191 1 97.12 96 VAL A CA 1
ATOM 772 C C . VAL A 1 96 ? 17.516 6.855 -0.442 1 97.12 96 VAL A C 1
ATOM 774 O O . VAL A 1 96 ? 17.781 5.762 0.06 1 97.12 96 VAL A O 1
ATOM 777 N N . LYS A 1 97 ? 18.281 7.93 -0.46 1 97 97 LYS A N 1
ATOM 778 C CA . LYS A 1 97 ? 19.516 7.879 0.323 1 97 97 LYS A CA 1
ATOM 779 C C . LYS A 1 97 ? 19.234 8.016 1.814 1 97 97 LYS A C 1
ATOM 781 O O . LYS A 1 97 ? 18.156 8.492 2.203 1 97 97 LYS A O 1
ATOM 786 N N . ASP A 1 98 ? 20.172 7.543 2.596 1 93.75 98 ASP A N 1
ATOM 787 C CA . ASP A 1 98 ? 19.969 7.551 4.039 1 93.75 98 ASP A CA 1
ATOM 788 C C . ASP A 1 98 ? 20 8.977 4.59 1 93.75 98 ASP A C 1
ATOM 790 O O . ASP A 1 98 ? 19.719 9.203 5.77 1 93.75 98 ASP A O 1
ATOM 794 N N . ASP A 1 99 ? 20.234 10.008 3.729 1 92.44 99 ASP A N 1
ATOM 795 C CA . ASP A 1 99 ? 20.219 11.398 4.16 1 92.44 99 ASP A CA 1
ATOM 796 C C . ASP A 1 99 ? 19.062 12.164 3.508 1 92.44 99 ASP A C 1
ATOM 798 O O . ASP A 1 99 ? 19.062 13.398 3.486 1 92.44 99 ASP A O 1
ATOM 802 N N . ALA A 1 100 ? 18.188 11.453 2.92 1 92.31 100 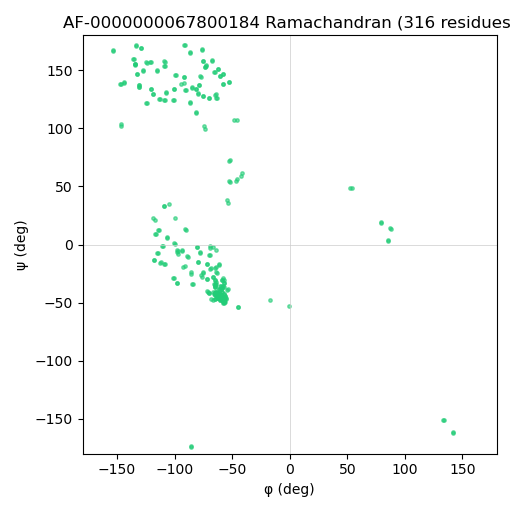ALA A N 1
ATOM 803 C CA . ALA A 1 100 ? 17.047 12.086 2.268 1 92.31 100 ALA A CA 1
ATOM 804 C C . ALA A 1 100 ? 16.25 12.93 3.256 1 92.31 100 ALA A C 1
ATOM 806 O O . ALA A 1 100 ? 16.156 12.602 4.441 1 92.31 100 ALA A O 1
ATOM 807 N N . ASN A 1 101 ? 15.703 13.969 2.789 1 90.69 101 ASN A N 1
ATOM 808 C CA . ASN A 1 101 ? 14.875 14.805 3.662 1 90.69 101 ASN A CA 1
ATOM 809 C C . ASN A 1 101 ? 13.414 14.383 3.619 1 90.69 101 ASN A C 1
ATOM 811 O O . ASN A 1 101 ? 13.016 13.578 2.773 1 90.69 101 ASN A O 1
ATOM 815 N N . LEU A 1 102 ? 12.641 14.992 4.512 1 91.25 102 LEU A N 1
ATOM 816 C CA . LEU A 1 102 ? 11.25 14.594 4.699 1 91.25 102 LEU A CA 1
ATOM 817 C C . LEU A 1 102 ? 10.43 14.898 3.449 1 91.25 102 LEU A C 1
ATOM 819 O O . LEU A 1 102 ? 9.57 14.102 3.059 1 91.25 102 LEU A O 1
ATOM 823 N N . SER A 1 103 ? 10.633 16.016 2.861 1 91.75 103 SER A N 1
ATOM 824 C CA . SER A 1 103 ? 9.891 16.406 1.666 1 91.75 103 SER A CA 1
ATOM 825 C C . SER A 1 103 ? 10.07 15.375 0.552 1 91.75 103 SER A C 1
ATOM 827 O O . SER A 1 103 ? 9.094 14.953 -0.076 1 91.75 103 SER A O 1
ATOM 829 N N . GLU A 1 104 ? 11.289 14.992 0.359 1 93.62 104 GLU A N 1
ATOM 830 C CA . GLU A 1 104 ? 11.586 13.977 -0.648 1 93.62 104 GLU A CA 1
ATOM 831 C C . GLU A 1 104 ? 10.906 12.656 -0.313 1 93.62 104 GLU A C 1
ATOM 833 O O . GLU A 1 104 ? 10.297 12.023 -1.183 1 93.62 104 GLU A O 1
ATOM 838 N N . VAL A 1 105 ? 11 12.25 0.909 1 94.25 105 VAL A N 1
ATOM 839 C CA . VAL A 1 105 ? 10.422 10.992 1.374 1 94.25 105 VAL A CA 1
ATOM 840 C C . VAL A 1 105 ? 8.914 11.008 1.167 1 94.25 105 VAL A C 1
ATOM 842 O O . VAL A 1 105 ? 8.352 10.086 0.568 1 94.25 105 VAL A O 1
ATOM 845 N N . MET A 1 106 ? 8.281 12.031 1.553 1 92.94 106 MET A N 1
ATOM 846 C CA . MET A 1 106 ? 6.828 12.141 1.443 1 92.94 106 MET A CA 1
ATOM 847 C C . MET A 1 106 ? 6.391 12.133 -0.018 1 92.94 106 MET A C 1
ATOM 849 O O . MET A 1 106 ? 5.406 11.477 -0.373 1 92.94 106 MET A O 1
ATOM 853 N N . HIS A 1 107 ? 7.109 12.836 -0.793 1 94.12 107 HIS A N 1
ATOM 854 C CA . HIS A 1 107 ? 6.789 12.898 -2.215 1 94.12 107 HIS A CA 1
ATOM 855 C C . HIS A 1 107 ? 6.859 11.516 -2.857 1 94.12 107 HIS A C 1
ATOM 857 O O . HIS A 1 107 ? 5.926 11.102 -3.551 1 94.12 107 HIS A O 1
ATOM 863 N N . LYS A 1 108 ? 7.863 10.812 -2.59 1 96.12 108 LYS A N 1
ATOM 864 C CA . LYS A 1 108 ? 8.07 9.5 -3.203 1 96.12 108 LYS A CA 1
ATOM 865 C C . LYS A 1 108 ? 7.09 8.469 -2.645 1 96.12 108 LYS A C 1
ATOM 867 O O . LYS A 1 108 ? 6.691 7.543 -3.348 1 96.12 108 LYS A O 1
ATOM 872 N N . LEU A 1 109 ? 6.684 8.664 -1.405 1 96.19 109 LEU A N 1
ATOM 873 C CA . LEU A 1 109 ? 5.781 7.703 -0.774 1 96.19 109 LEU A CA 1
ATOM 874 C C . LEU A 1 109 ? 4.379 7.805 -1.364 1 96.19 109 LEU A C 1
ATOM 876 O O . LEU A 1 109 ? 3.555 6.91 -1.173 1 96.19 109 LEU A O 1
ATOM 880 N N . VAL A 1 110 ? 4.086 8.898 -2.053 1 93.94 110 VAL A N 1
ATOM 881 C CA . VAL A 1 110 ? 2.793 9.023 -2.719 1 93.94 110 VAL A CA 1
ATOM 882 C C . VAL A 1 110 ? 2.605 7.871 -3.699 1 93.94 110 VAL A C 1
ATOM 884 O O . VAL A 1 110 ? 1.535 7.258 -3.748 1 93.94 110 VAL A O 1
ATOM 887 N N . ASP A 1 111 ? 3.66 7.492 -4.301 1 93.75 111 ASP A N 1
ATOM 888 C CA . ASP A 1 111 ? 3.531 6.504 -5.367 1 93.75 111 ASP A CA 1
ATOM 889 C C . ASP A 1 111 ? 4.125 5.16 -4.949 1 93.75 111 ASP A C 1
ATOM 891 O O . ASP A 1 111 ? 4.148 4.215 -5.734 1 93.75 111 ASP A O 1
ATOM 895 N N . ASN A 1 112 ? 4.652 5.09 -3.777 1 95.44 112 ASN A N 1
ATOM 896 C CA . ASN A 1 112 ? 5.297 3.877 -3.287 1 95.44 112 ASN A CA 1
ATOM 897 C C . ASN A 1 112 ? 4.801 3.504 -1.892 1 95.44 112 ASN A C 1
ATOM 899 O O . ASN A 1 112 ? 4.734 4.355 -1.005 1 95.44 112 ASN A O 1
ATOM 903 N N . PRO A 1 113 ? 4.508 2.205 -1.704 1 93.94 113 PRO A N 1
ATOM 904 C CA . PRO A 1 113 ? 4.082 1.792 -0.364 1 93.94 113 PRO A CA 1
ATOM 905 C C . PRO A 1 113 ? 5.199 1.915 0.672 1 93.94 113 PRO A C 1
ATOM 907 O O . PRO A 1 113 ? 4.922 2.039 1.868 1 93.94 113 PRO A O 1
ATOM 910 N N . PHE A 1 114 ? 6.359 1.801 0.211 1 96.81 114 PHE A N 1
ATOM 911 C CA . PHE A 1 114 ? 7.555 2.043 1.011 1 96.81 114 PHE A CA 1
ATOM 912 C C . PHE A 1 114 ? 8.719 2.469 0.127 1 96.81 114 PHE A C 1
ATOM 914 O O . PHE A 1 114 ? 8.625 2.418 -1.101 1 96.81 114 PHE A O 1
ATOM 921 N N . LEU A 1 115 ? 9.742 2.965 0.798 1 97.94 115 LEU A N 1
ATOM 922 C CA . LEU A 1 115 ? 11 3.324 0.139 1 97.94 115 LEU A CA 1
ATOM 923 C C . LEU A 1 115 ? 12.164 2.525 0.715 1 97.94 115 LEU A C 1
ATOM 925 O O . LEU A 1 115 ? 12.258 2.348 1.932 1 97.94 115 LEU A O 1
ATOM 929 N N . ALA A 1 116 ? 12.969 1.997 -0.15 1 98.5 116 ALA A N 1
ATOM 930 C CA . ALA A 1 116 ? 14.227 1.402 0.3 1 98.5 116 ALA A CA 1
ATOM 931 C C . ALA A 1 116 ? 15.281 2.477 0.557 1 98.5 116 ALA A C 1
ATOM 933 O O . ALA A 1 116 ? 15.477 3.371 -0.269 1 98.5 116 ALA A O 1
ATOM 934 N N . VAL A 1 117 ? 15.852 2.396 1.678 1 98.12 117 VAL A N 1
ATOM 935 C CA . VAL A 1 117 ? 16.906 3.34 2.033 1 98.12 117 VAL A CA 1
ATOM 936 C C . VAL A 1 117 ? 18.266 2.686 1.835 1 98.12 117 VAL A C 1
ATOM 938 O O . VAL A 1 117 ? 18.531 1.594 2.352 1 98.12 117 VAL A O 1
ATOM 941 N N . VAL A 1 118 ? 19.109 3.328 1.046 1 98.31 118 VAL A N 1
ATOM 942 C CA . VAL A 1 118 ? 20.438 2.799 0.773 1 98.31 118 VAL A CA 1
ATOM 943 C C . VAL A 1 118 ? 21.484 3.867 1.073 1 98.31 118 VAL A C 1
ATOM 945 O O . VAL A 1 118 ? 21.203 5.066 1.011 1 98.31 118 VAL A O 1
ATOM 948 N N . ASP A 1 119 ? 22.625 3.461 1.46 1 97.69 119 ASP A N 1
ATOM 949 C CA . ASP A 1 119 ? 23.703 4.418 1.672 1 97.69 119 ASP A CA 1
ATOM 950 C C . ASP A 1 119 ? 24.453 4.699 0.3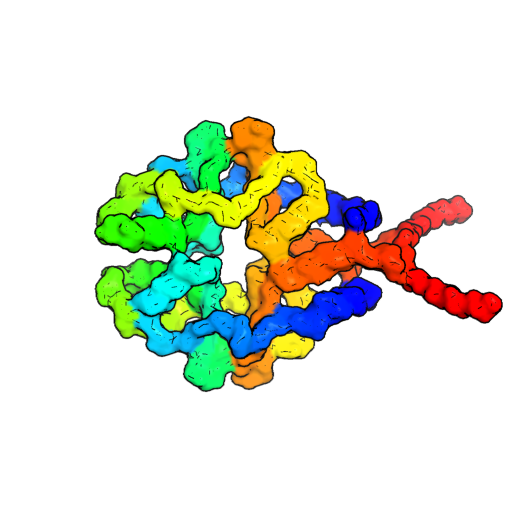71 1 97.69 119 ASP A C 1
ATOM 952 O O . ASP A 1 119 ? 24 4.301 -0.707 1 97.69 119 ASP A O 1
ATOM 956 N N . SER A 1 120 ? 25.531 5.457 0.437 1 96.19 120 SER A N 1
ATOM 957 C CA . SER A 1 120 ? 26.266 5.918 -0.736 1 96.19 120 SER A CA 1
ATOM 958 C C . SER A 1 120 ? 26.875 4.75 -1.505 1 96.19 120 SER A C 1
ATOM 960 O O . SER A 1 120 ? 27.188 4.875 -2.691 1 96.19 120 SER A O 1
ATOM 962 N N . GLN A 1 121 ? 27.016 3.604 -0.86 1 96.5 121 GLN A N 1
ATOM 963 C CA . GLN A 1 121 ? 27.625 2.441 -1.498 1 96.5 121 GLN A CA 1
ATOM 964 C C . GLN A 1 121 ? 26.578 1.457 -1.979 1 96.5 121 GLN A C 1
ATOM 966 O O . GLN A 1 121 ? 26.891 0.358 -2.432 1 96.5 121 GLN A O 1
ATOM 971 N N . GLY A 1 122 ? 25.375 1.761 -1.807 1 96.62 122 GLY A N 1
ATOM 972 C CA . GLY A 1 122 ? 24.297 0.889 -2.254 1 96.62 122 GLY A CA 1
ATOM 973 C C . GLY A 1 122 ? 23.922 -0.163 -1.229 1 96.62 122 GLY A C 1
ATOM 974 O O . GLY A 1 122 ? 23.188 -1.11 -1.542 1 96.62 122 GLY A O 1
ATOM 975 N N . ILE A 1 123 ? 24.438 0.093 -0.001 1 98.38 123 ILE A N 1
ATOM 976 C CA . ILE A 1 123 ? 24.109 -0.843 1.072 1 98.38 123 ILE A CA 1
ATOM 977 C C . ILE A 1 123 ? 22.734 -0.535 1.635 1 98.38 123 ILE A C 1
ATOM 979 O O . ILE A 1 123 ? 22.406 0.623 1.917 1 98.38 123 ILE A O 1
ATOM 983 N N . PHE A 1 124 ? 22 -1.618 1.77 1 98.69 124 PHE A N 1
ATOM 984 C CA . PHE A 1 124 ? 20.625 -1.5 2.256 1 98.69 124 PHE A CA 1
ATOM 985 C C . PHE A 1 124 ? 20.609 -1.12 3.732 1 98.69 124 PHE A C 1
ATOM 987 O O . PHE A 1 124 ? 21.219 -1.806 4.562 1 98.69 124 PHE A O 1
ATOM 994 N N . LYS A 1 125 ? 19.859 -0.004 4.078 1 98.19 125 LYS A N 1
ATOM 995 C CA . LYS A 1 125 ? 19.844 0.487 5.453 1 98.19 125 LYS A CA 1
ATOM 996 C C . LYS A 1 125 ? 18.484 0.224 6.105 1 98.19 125 LYS A C 1
ATOM 998 O O . LYS A 1 125 ? 18.359 0.276 7.328 1 98.19 125 LYS A O 1
ATOM 1003 N N . GLY A 1 126 ? 17.5 -0.044 5.328 1 97.94 126 GLY A N 1
ATOM 1004 C CA . GLY A 1 126 ? 16.156 -0.259 5.824 1 97.94 126 GLY A CA 1
ATOM 1005 C C . GLY A 1 126 ? 15.086 0.326 4.922 1 97.94 126 GLY A C 1
ATOM 1006 O O . GLY A 1 126 ? 15.32 0.533 3.73 1 97.94 126 GLY A O 1
ATOM 1007 N N . ILE A 1 127 ? 13.922 0.499 5.465 1 97.94 127 ILE A N 1
ATOM 1008 C CA . ILE A 1 127 ? 12.844 1.035 4.645 1 97.94 127 ILE A CA 1
ATOM 1009 C C . ILE A 1 127 ? 12.102 2.133 5.41 1 97.94 127 ILE A C 1
ATOM 1011 O O . ILE A 1 127 ? 12.164 2.184 6.641 1 97.94 127 ILE A O 1
ATOM 1015 N N . ILE A 1 128 ? 11.484 3.027 4.723 1 96.62 128 ILE A N 1
ATOM 1016 C CA . ILE A 1 128 ? 10.484 3.977 5.207 1 96.62 128 ILE A CA 1
ATOM 1017 C C . ILE A 1 128 ? 9.125 3.656 4.59 1 96.62 128 ILE A C 1
ATOM 1019 O O . ILE A 1 128 ? 8.992 3.568 3.367 1 96.62 128 ILE A O 1
ATOM 1023 N N . THR A 1 129 ? 8.133 3.475 5.426 1 95.44 129 THR A N 1
ATOM 1024 C CA . THR A 1 129 ? 6.855 2.994 4.906 1 95.44 129 THR A CA 1
ATOM 1025 C C . THR A 1 129 ? 5.801 4.098 4.949 1 95.44 129 THR A C 1
ATOM 1027 O O . THR A 1 129 ? 5.887 5.012 5.773 1 95.44 129 THR A O 1
ATOM 1030 N N . ARG A 1 130 ? 4.809 3.957 4.141 1 94.25 130 ARG A N 1
ATOM 1031 C CA . ARG A 1 130 ? 3.641 4.828 4.195 1 94.25 130 ARG A CA 1
ATOM 1032 C C . ARG A 1 130 ? 2.936 4.711 5.543 1 94.25 130 ARG A C 1
ATOM 1034 O O . ARG A 1 130 ? 2.451 5.707 6.086 1 94.25 130 ARG A O 1
ATOM 1041 N N . LYS A 1 131 ? 2.916 3.531 6.012 1 92.44 131 LYS A N 1
ATOM 1042 C CA . LYS A 1 131 ? 2.268 3.289 7.297 1 92.44 131 LYS A CA 1
ATOM 1043 C C . LYS A 1 131 ? 2.877 4.16 8.398 1 92.44 131 LYS A C 1
ATOM 1045 O O . LYS A 1 131 ? 2.158 4.855 9.117 1 92.44 131 LYS A O 1
ATOM 1050 N N . SER A 1 132 ? 4.137 4.141 8.484 1 91.69 132 SER A N 1
ATOM 1051 C CA . SER A 1 132 ? 4.824 4.879 9.539 1 91.69 132 SER A CA 1
ATOM 1052 C C . SER A 1 132 ? 4.602 6.379 9.398 1 91.69 132 SER A C 1
ATOM 1054 O O . SER A 1 132 ? 4.344 7.07 10.391 1 91.69 132 SER A O 1
ATOM 1056 N N . ILE A 1 133 ? 4.652 6.812 8.172 1 93 133 ILE A N 1
ATOM 1057 C CA . ILE A 1 133 ? 4.504 8.242 7.922 1 93 133 ILE A CA 1
ATOM 1058 C C . ILE A 1 133 ? 3.064 8.672 8.203 1 93 133 ILE A C 1
ATOM 1060 O O . ILE A 1 133 ? 2.828 9.711 8.82 1 93 133 ILE A O 1
ATOM 1064 N N . LEU A 1 134 ? 2.115 7.875 7.785 1 93.12 134 LEU A N 1
ATOM 1065 C CA . LEU A 1 134 ? 0.709 8.211 7.988 1 93.12 134 LEU A CA 1
ATOM 1066 C C . LEU A 1 134 ? 0.364 8.227 9.477 1 93.12 134 LEU A C 1
ATOM 1068 O O . LEU A 1 134 ? -0.461 9.031 9.914 1 93.12 134 LEU A O 1
ATOM 1072 N N . LYS A 1 135 ? 0.96 7.359 10.211 1 92.25 135 LYS A N 1
ATOM 1073 C CA . LYS A 1 135 ? 0.771 7.387 11.664 1 92.25 135 LYS A CA 1
ATOM 1074 C C . LYS A 1 135 ? 1.196 8.727 12.25 1 92.25 135 LYS A C 1
ATOM 1076 O O . LYS A 1 135 ? 0.472 9.32 13.047 1 92.25 135 LYS A O 1
ATOM 1081 N N . ALA A 1 136 ? 2.336 9.148 11.844 1 92.81 136 ALA A N 1
ATOM 1082 C CA . ALA A 1 136 ? 2.852 10.43 12.32 1 92.81 136 ALA A CA 1
ATOM 1083 C C . ALA A 1 136 ? 1.963 11.586 11.875 1 92.81 136 ALA A C 1
ATOM 1085 O O . ALA A 1 136 ? 1.714 12.516 12.641 1 92.81 136 ALA A O 1
ATOM 1086 N N . VAL A 1 137 ? 1.524 11.516 10.656 1 93.19 137 VAL A N 1
ATOM 1087 C CA . VAL A 1 137 ? 0.647 12.547 10.109 1 93.19 137 VAL A CA 1
ATOM 1088 C C . VAL A 1 137 ? -0.668 12.57 10.883 1 93.19 137 VAL A C 1
ATOM 1090 O O . VAL A 1 137 ? -1.196 13.641 11.188 1 93.19 137 VAL A O 1
ATOM 1093 N N . ASN A 1 138 ? -1.188 11.367 11.148 1 92.69 138 ASN A N 1
ATOM 1094 C CA . ASN A 1 138 ? -2.398 11.297 11.961 1 92.69 138 ASN A CA 1
ATOM 1095 C C . ASN A 1 138 ? -2.211 11.977 13.312 1 92.69 138 ASN A C 1
ATOM 1097 O O . ASN A 1 138 ? -3.08 12.727 13.758 1 92.69 138 ASN A O 1
ATOM 1101 N N . SER A 1 139 ? -1.117 11.742 13.938 1 91.94 139 SER A N 1
ATOM 1102 C CA . SER A 1 139 ? -0.809 12.391 15.211 1 91.94 139 SER A CA 1
ATOM 1103 C C . SER A 1 139 ? -0.735 13.906 15.047 1 91.94 139 SER A C 1
ATOM 1105 O O . SER A 1 139 ? -1.229 14.648 15.898 1 91.94 139 SER A O 1
ATOM 1107 N N . LEU A 1 140 ? -0.099 14.312 14.016 1 93 140 LEU A N 1
ATOM 1108 C CA . LEU A 1 140 ? 0.009 15.742 13.742 1 93 140 LEU A CA 1
ATOM 1109 C C . LEU A 1 140 ? -1.372 16.375 13.617 1 93 140 LEU A C 1
ATOM 1111 O O . LEU A 1 140 ? -1.666 17.359 14.289 1 93 140 LEU A O 1
ATOM 1115 N N . LEU A 1 141 ? -2.213 15.773 12.82 1 92.94 141 LEU A N 1
ATOM 1116 C CA . LEU A 1 141 ? -3.525 16.344 12.531 1 92.94 141 LEU A CA 1
ATOM 1117 C C . LEU A 1 141 ? -4.375 16.406 13.789 1 92.94 141 LEU A C 1
ATOM 1119 O O . LEU A 1 141 ? -5.227 17.297 13.922 1 92.94 141 LEU A O 1
ATOM 1123 N N . HIS A 1 142 ? -4.078 15.57 14.75 1 92.31 142 HIS A N 1
ATOM 1124 C CA . HIS A 1 142 ? -4.902 15.484 15.953 1 92.31 142 HIS A CA 1
ATOM 1125 C C . HIS A 1 142 ? -4.297 16.297 17.094 1 92.31 142 HIS A C 1
ATOM 1127 O O . HIS A 1 142 ? -5.023 16.859 17.906 1 92.31 142 HIS A O 1
ATOM 1133 N N . ASP A 1 143 ? -3.031 16.328 17.094 1 92.44 143 ASP A N 1
ATOM 1134 C CA . ASP A 1 143 ? -2.402 16.781 18.328 1 92.44 143 ASP A CA 1
ATOM 1135 C C . ASP A 1 143 ? -1.647 18.094 18.125 1 92.44 143 ASP A C 1
ATOM 1137 O O . ASP A 1 143 ? -1.169 18.703 19.078 1 92.44 143 ASP A O 1
ATOM 1141 N N . PHE A 1 144 ? -1.538 18.531 16.891 1 93.06 144 PHE A N 1
ATOM 1142 C CA . PHE A 1 144 ? -0.714 19.688 16.578 1 93.06 144 PHE A CA 1
ATOM 1143 C C . PHE A 1 144 ? -1.182 20.922 17.344 1 93.06 144 PHE A C 1
ATOM 1145 O O . PHE A 1 144 ? -0.363 21.703 17.844 1 93.06 144 PHE A O 1
ATOM 1152 N N . THR A 1 145 ? -2.48 21.094 17.547 1 91.94 145 THR A N 1
ATOM 1153 C CA . THR A 1 145 ? -3.049 22.281 18.141 1 91.94 145 THR A CA 1
ATOM 1154 C C . THR A 1 145 ? -2.875 22.266 19.656 1 91.94 145 THR A C 1
ATOM 1156 O O . THR A 1 145 ? -3.205 23.234 20.344 1 91.94 145 THR A O 1
ATOM 1159 N N . HIS A 1 146 ? -2.422 21.219 20.188 1 91.75 146 HIS A N 1
ATOM 1160 C CA . HIS A 1 146 ? -2.049 21.219 21.594 1 91.75 146 HIS A CA 1
ATOM 1161 C C . HIS A 1 146 ? -0.877 22.156 21.859 1 91.75 146 HIS A C 1
ATOM 1163 O O . HIS A 1 146 ? -0.799 22.766 22.922 1 91.75 146 HIS A O 1
ATOM 1169 N N . ASP A 1 147 ? -0.018 22.328 20.891 1 91.38 147 ASP A N 1
ATOM 1170 C CA . ASP A 1 147 ? 1.227 23.062 21.094 1 91.38 147 ASP A CA 1
ATOM 1171 C C . ASP A 1 147 ? 1.282 24.297 20.219 1 91.38 147 ASP A C 1
ATOM 1173 O O . ASP A 1 147 ? 2.131 25.172 20.422 1 91.38 147 ASP A O 1
ATOM 1177 N N . TYR A 1 148 ? 0.419 24.391 19.266 1 92.62 148 TYR A N 1
ATOM 1178 C CA . TYR A 1 148 ? 0.464 25.5 18.328 1 92.62 148 TYR A CA 1
ATOM 1179 C C . TYR A 1 148 ? -0.918 26.125 18.141 1 92.62 148 TYR A C 1
ATOM 1181 O O . TYR A 1 148 ? -1.934 25.422 18.25 1 92.62 148 TYR A O 1
ATOM 1189 N N . ILE A 1 149 ? -0.993 27.453 17.922 1 93.19 149 ILE A N 1
ATOM 1190 C CA . ILE A 1 149 ? -2.205 28.172 17.531 1 93.19 149 ILE A CA 1
ATOM 1191 C C . ILE A 1 149 ? -2.182 28.453 16.031 1 93.19 149 ILE A C 1
ATOM 1193 O O . ILE A 1 149 ? -1.148 28.828 15.484 1 93.19 149 ILE A O 1
ATOM 1197 N N . ILE A 1 150 ? -3.264 28.203 15.359 1 93.25 150 ILE A N 1
ATOM 1198 C CA . ILE A 1 150 ? -3.412 28.422 13.93 1 93.25 150 ILE A CA 1
ATOM 1199 C C . ILE A 1 150 ? -4.352 29.609 13.695 1 93.25 150 ILE A C 1
ATOM 1201 O O . ILE A 1 150 ? -5.5 29.594 14.141 1 93.25 150 ILE A O 1
ATOM 1205 N N . ILE A 1 151 ? -3.92 30.672 12.93 1 93 151 ILE A N 1
ATOM 1206 C CA . ILE A 1 151 ? -4.699 31.875 12.664 1 93 151 ILE A CA 1
ATOM 1207 C C . ILE A 1 151 ? -4.812 32.094 11.156 1 93 151 ILE A C 1
ATOM 1209 O O . ILE A 1 151 ? -3.811 32.062 10.445 1 93 151 ILE A O 1
ATOM 1213 N N . PRO A 1 152 ? -5.996 32.156 10.586 1 91.75 152 PRO A N 1
ATOM 1214 C CA . PRO A 1 152 ? -6.117 32.469 9.156 1 91.75 152 PRO A CA 1
ATOM 1215 C C . PRO A 1 152 ? -5.48 33.812 8.781 1 91.75 152 PRO A C 1
ATOM 1217 O O . PRO A 1 152 ? -5.543 34.781 9.555 1 91.75 152 PRO A O 1
ATOM 1220 N N . LYS A 1 153 ? -4.758 33.844 7.613 1 89.62 153 LYS A N 1
ATOM 1221 C CA . LYS A 1 153 ? -4.195 35.094 7.113 1 89.62 153 LYS A CA 1
ATOM 1222 C C . LYS A 1 153 ? -5.289 36 6.543 1 89.62 153 LYS A C 1
ATOM 1224 O O . LYS A 1 153 ? -6.195 35.531 5.855 1 89.62 153 LYS A O 1
ATOM 1229 N N . THR A 1 154 ? -5.895 37.156 7.297 1 75.31 154 THR A N 1
ATOM 1230 C CA . THR A 1 154 ? -6.902 38.156 6.906 1 75.31 154 THR A CA 1
ATOM 1231 C C . THR A 1 154 ? -6.594 38.719 5.527 1 75.31 154 THR A C 1
ATOM 1233 O O . THR A 1 154 ? -5.449 39.094 5.242 1 75.31 154 THR A O 1
ATOM 1236 N N . THR A 1 155 ? -7.312 38.406 4.406 1 60.38 155 THR A N 1
ATOM 1237 C CA . THR A 1 155 ? -7.242 39.219 3.207 1 60.38 155 THR A CA 1
ATOM 1238 C C . THR A 1 155 ? -7.504 40.688 3.543 1 60.38 155 THR A C 1
ATOM 1240 O O . THR A 1 155 ? -8.602 41.062 3.977 1 60.38 155 THR A O 1
ATOM 1243 N N . ASN A 1 156 ? -6.645 41.375 4.152 1 51.25 156 ASN A N 1
ATOM 1244 C CA . ASN A 1 156 ? -6.816 42.812 4.195 1 51.25 156 ASN A CA 1
ATOM 1245 C C . ASN A 1 156 ? -7.25 43.375 2.844 1 51.25 156 ASN A C 1
ATOM 1247 O O . ASN A 1 156 ? -6.449 43.438 1.907 1 51.25 156 ASN A O 1
ATOM 1251 N N . ASN A 1 157 ? -8.312 43 2.291 1 45.28 157 ASN A N 1
ATOM 1252 C CA . ASN A 1 157 ? -8.82 44.031 1.376 1 45.28 157 ASN A CA 1
ATOM 1253 C C . ASN A 1 157 ? -9 45.375 2.074 1 45.28 157 ASN A C 1
ATOM 1255 O O . ASN A 1 157 ? -10.031 45.625 2.695 1 45.28 157 ASN A O 1
ATOM 1259 N N . SER A 1 158 ? -8.188 45.875 2.994 1 45.22 158 SER A N 1
ATOM 1260 C CA . SER A 1 158 ? -8.234 47.312 3.242 1 45.22 158 SER A CA 1
ATOM 1261 C C . SER A 1 158 ? -8.07 48.094 1.948 1 45.22 158 SER A C 1
ATOM 1263 O O . SER A 1 158 ? -6.957 48.25 1.441 1 45.22 158 SER A O 1
ATOM 1265 N N . ASP A 1 159 ? -8.922 47.812 0.907 1 39.44 159 ASP A N 1
ATOM 1266 C CA . ASP A 1 159 ? -9.164 49.031 0.118 1 39.44 159 ASP A CA 1
ATOM 1267 C C . ASP A 1 159 ? -9.469 50.219 1.019 1 39.44 159 ASP A C 1
ATOM 1269 O O . ASP A 1 159 ? -10.523 50.281 1.655 1 39.44 159 ASP A O 1
ATOM 1273 N N . ASN A 1 160 ? -8.562 50.531 1.958 1 31.06 160 ASN A N 1
ATOM 1274 C CA . ASN A 1 160 ? -8.523 52 1.887 1 31.06 160 ASN A CA 1
ATOM 1275 C C . ASN A 1 160 ? -7.965 52.469 0.548 1 31.06 160 ASN A C 1
ATOM 1277 O O . ASN A 1 160 ? -7.055 51.844 -0.007 1 31.06 160 ASN A O 1
ATOM 1281 N N . MET B 1 1 ? -9.609 15.055 18.062 1 81.62 1 MET B N 1
ATOM 1282 C CA . MET B 1 1 ? -10.234 15.367 16.781 1 81.62 1 MET B CA 1
ATOM 1283 C C . MET B 1 1 ? -9.273 16.141 15.883 1 81.62 1 MET B C 1
ATOM 1285 O O . MET B 1 1 ? -8.391 16.859 16.375 1 81.62 1 MET B O 1
ATOM 1289 N N . ILE B 1 2 ? -9.406 15.914 14.539 1 89.06 2 ILE B N 1
ATOM 1290 C CA . ILE B 1 2 ? -8.609 16.688 13.594 1 89.06 2 ILE B CA 1
ATOM 1291 C C . ILE B 1 2 ? -9.008 18.156 13.672 1 89.06 2 ILE B C 1
ATOM 1293 O O . ILE B 1 2 ? -10.195 18.484 13.695 1 89.06 2 ILE B O 1
ATOM 1297 N N . ALA B 1 3 ? -8 19 13.828 1 89.06 3 ALA B N 1
ATOM 1298 C CA . ALA B 1 3 ? -8.266 20.438 13.852 1 89.06 3 ALA B CA 1
ATOM 1299 C C . ALA B 1 3 ? -9.07 20.859 12.633 1 89.06 3 ALA B C 1
ATOM 1301 O O . ALA B 1 3 ? -8.82 20.391 11.516 1 89.06 3 ALA B O 1
ATOM 1302 N N . LYS B 1 4 ? -10.023 21.75 12.828 1 89.94 4 LYS B N 1
ATOM 1303 C CA . LYS B 1 4 ? -10.961 22.172 11.789 1 89.94 4 LYS B CA 1
ATOM 1304 C C . LYS B 1 4 ? -10.219 22.766 10.594 1 89.94 4 LYS B C 1
ATOM 1306 O O . LYS B 1 4 ? -10.594 22.547 9.445 1 89.94 4 LYS B O 1
ATOM 1311 N N . GLU B 1 5 ? -9.195 23.562 10.852 1 91.62 5 GLU B N 1
ATOM 1312 C CA . GLU B 1 5 ? -8.422 24.203 9.797 1 91.62 5 GLU B CA 1
ATOM 1313 C C . GLU B 1 5 ? -7.762 23.156 8.891 1 91.62 5 GLU B C 1
ATOM 1315 O O . GLU B 1 5 ? -7.688 23.344 7.672 1 91.62 5 GLU B O 1
ATOM 1320 N N . PHE B 1 6 ? -7.23 22.125 9.539 1 93.25 6 PHE B N 1
ATOM 1321 C CA . PHE B 1 6 ? -6.648 21.047 8.758 1 93.25 6 PHE B CA 1
ATOM 1322 C C . PHE B 1 6 ? -7.723 20.328 7.941 1 93.25 6 PHE B C 1
ATOM 1324 O O .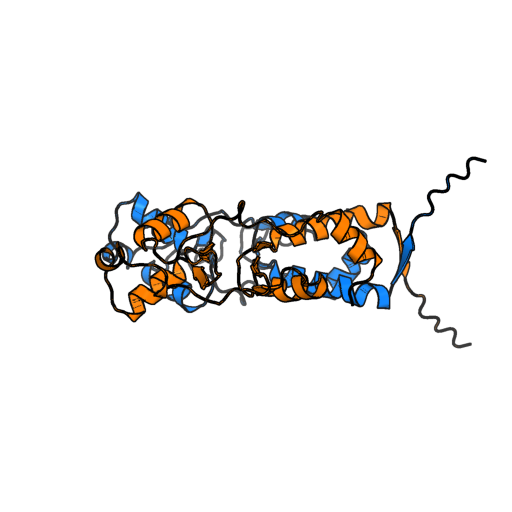 PHE B 1 6 ? -7.52 20.031 6.762 1 93.25 6 PHE B O 1
ATOM 1331 N N . GLU B 1 7 ? -8.812 20.016 8.586 1 91.38 7 GLU B N 1
ATOM 1332 C CA . GLU B 1 7 ? -9.914 19.328 7.914 1 91.38 7 GLU B CA 1
ATOM 1333 C C . GLU B 1 7 ? -10.398 20.125 6.703 1 91.38 7 GLU B C 1
ATOM 1335 O O . GLU B 1 7 ? -10.617 19.562 5.629 1 91.38 7 GLU B O 1
ATOM 1340 N N . ASP B 1 8 ? -10.609 21.406 6.895 1 90.25 8 ASP B N 1
ATOM 1341 C CA . ASP B 1 8 ? -11.062 22.266 5.809 1 90.25 8 ASP B CA 1
ATOM 1342 C C . ASP B 1 8 ? -10.07 22.25 4.645 1 90.25 8 ASP B C 1
ATOM 1344 O O . ASP B 1 8 ? -10.477 22.203 3.48 1 90.25 8 ASP B O 1
ATOM 1348 N N . PHE B 1 9 ? -8.828 22.406 4.934 1 90.94 9 PHE B N 1
ATOM 1349 C CA . PHE B 1 9 ? -7.805 22.375 3.895 1 90.94 9 PHE B CA 1
ATOM 1350 C C . PHE B 1 9 ? -7.852 21.062 3.121 1 90.94 9 PHE B C 1
ATOM 1352 O O . PHE B 1 9 ? -7.836 21.062 1.889 1 90.94 9 PHE B O 1
ATOM 1359 N N . LEU B 1 10 ? -7.891 19.922 3.83 1 91.44 10 LEU B N 1
ATOM 1360 C CA . LEU B 1 10 ? -7.875 18.609 3.213 1 91.44 10 LEU B CA 1
ATOM 1361 C C . LEU B 1 10 ? -9.133 18.375 2.385 1 91.44 10 LEU B C 1
ATOM 1363 O O . LEU B 1 10 ? -9.07 17.797 1.298 1 91.44 10 LEU B O 1
ATOM 1367 N N . PHE B 1 11 ? -10.18 18.875 2.871 1 86.69 11 PHE B N 1
ATOM 1368 C CA . PHE B 1 11 ? -11.43 18.75 2.129 1 86.69 11 PHE B CA 1
ATOM 1369 C C . PHE B 1 11 ? -11.359 19.516 0.819 1 86.69 11 PHE B C 1
ATOM 1371 O O . PHE B 1 11 ? -11.867 19.062 -0.207 1 86.69 11 PHE B O 1
ATOM 1378 N N . ALA B 1 12 ? -10.797 20.641 0.852 1 86 12 ALA B N 1
ATOM 1379 C CA . ALA B 1 12 ? -10.656 21.469 -0.342 1 86 12 ALA B CA 1
ATOM 1380 C C . ALA B 1 12 ? -9.766 20.797 -1.381 1 86 12 ALA B C 1
ATOM 1382 O O . ALA B 1 12 ? -9.93 21.016 -2.584 1 86 12 ALA B O 1
ATOM 1383 N N . HIS B 1 13 ? -8.836 20.078 -0.944 1 82.69 13 HIS B N 1
ATOM 1384 C CA . HIS B 1 13 ? -7.879 19.453 -1.84 1 82.69 13 HIS B CA 1
ATOM 1385 C C . HIS B 1 13 ? -8.336 18.047 -2.227 1 82.69 13 HIS B C 1
ATOM 1387 O O . HIS B 1 13 ? -7.777 17.438 -3.145 1 82.69 13 HIS B O 1
ATOM 1393 N N . LEU B 1 14 ? -9.195 17.469 -1.502 1 78.19 14 LEU B N 1
ATOM 1394 C CA . LEU B 1 14 ? -9.703 16.141 -1.776 1 78.19 14 LEU B CA 1
ATOM 1395 C C . LEU B 1 14 ? -11.062 16.203 -2.457 1 78.19 14 LEU B C 1
ATOM 1397 O O . LEU B 1 14 ? -11.703 15.164 -2.672 1 78.19 14 LEU B O 1
ATOM 1401 N N . ASP B 1 15 ? -11.523 17.328 -3.184 1 65.75 15 ASP B N 1
ATOM 1402 C CA . ASP B 1 15 ? -12.898 17.516 -3.652 1 65.75 15 ASP B CA 1
ATOM 1403 C C . ASP B 1 15 ? -13.773 16.328 -3.271 1 65.75 15 ASP B C 1
ATOM 1405 O O . ASP B 1 15 ? -14.883 16.5 -2.771 1 65.75 15 ASP B O 1
ATOM 1409 N N . ASN B 1 16 ? -13.406 15.109 -3.594 1 74.75 16 ASN B N 1
ATOM 1410 C CA . ASN B 1 16 ? -13.938 13.805 -3.207 1 74.75 16 ASN B CA 1
ATOM 1411 C C . ASN B 1 16 ? -12.828 12.758 -3.104 1 74.75 16 ASN B C 1
ATOM 1413 O O . ASN B 1 16 ? -11.977 12.656 -3.99 1 74.75 16 ASN B O 1
ATOM 1417 N N . TYR B 1 17 ? -12.477 12.461 -1.776 1 84.62 17 TYR B N 1
ATOM 1418 C CA . TYR B 1 17 ? -11.391 11.492 -1.635 1 84.62 17 TYR B CA 1
ATOM 1419 C C . TYR B 1 17 ? -11.82 10.117 -2.133 1 84.62 17 TYR B C 1
ATOM 1421 O O . TYR B 1 17 ? -10.984 9.227 -2.297 1 84.62 17 TYR B O 1
ATOM 1429 N N . LEU B 1 18 ? -13.07 10.07 -2.535 1 92.56 18 LEU B N 1
ATOM 1430 C CA . LEU B 1 18 ? -13.609 8.805 -3.012 1 92.56 18 LEU B CA 1
ATOM 1431 C C . LEU B 1 18 ? -13.328 8.617 -4.5 1 92.56 18 LEU B C 1
ATOM 1433 O O . LEU B 1 18 ? -13.648 9.484 -5.312 1 92.56 18 LEU B O 1
ATOM 1437 N N . ILE B 1 19 ? -12.672 7.582 -4.871 1 95.5 19 ILE B N 1
ATOM 1438 C CA . ILE B 1 19 ? -12.672 7.102 -6.246 1 95.5 19 ILE B CA 1
ATOM 1439 C C . ILE B 1 19 ? -13.93 6.273 -6.508 1 95.5 19 ILE B C 1
ATOM 1441 O O . ILE B 1 19 ? -14.094 5.188 -5.949 1 95.5 19 ILE B O 1
ATOM 1445 N N . PRO B 1 20 ? -14.703 6.801 -7.324 1 96.19 20 PRO B N 1
ATOM 1446 C CA . PRO B 1 20 ? -16.016 6.164 -7.465 1 96.19 20 PRO B CA 1
ATOM 1447 C C . PRO B 1 20 ? -15.922 4.773 -8.094 1 96.19 20 PRO B C 1
ATOM 1449 O O . PRO B 1 20 ? -14.961 4.469 -8.797 1 96.19 20 PRO B O 1
ATOM 1452 N N . SER B 1 21 ? -16.953 3.961 -7.855 1 97.25 21 SER B N 1
ATOM 1453 C CA . SER B 1 21 ? -16.984 2.553 -8.242 1 97.25 21 SER B CA 1
ATOM 1454 C C . SER B 1 21 ? -16.766 2.385 -9.734 1 97.25 21 SER B C 1
ATOM 1456 O O . SER B 1 21 ? -16.125 1.419 -10.172 1 97.25 21 SER B O 1
ATOM 1458 N N . ASP B 1 22 ? -17.219 3.309 -10.508 1 96.69 22 ASP B N 1
ATOM 1459 C CA . ASP B 1 22 ? -17.125 3.166 -11.961 1 96.69 22 ASP B CA 1
ATOM 1460 C C . ASP B 1 22 ? -15.727 3.529 -12.461 1 96.69 22 ASP B C 1
ATOM 1462 O O . ASP B 1 22 ? -15.43 3.387 -13.648 1 96.69 22 ASP B O 1
ATOM 1466 N N . GLN B 1 23 ? -14.875 3.943 -11.578 1 96.31 23 GLN B N 1
ATOM 1467 C CA . GLN B 1 23 ? -13.492 4.27 -11.906 1 96.31 23 GLN B CA 1
ATOM 1468 C C . GLN B 1 23 ? -12.516 3.34 -11.195 1 96.31 23 GLN B C 1
ATOM 1470 O O . GLN B 1 23 ? -11.32 3.613 -11.133 1 96.31 23 GLN B O 1
ATOM 1475 N N . VAL B 1 24 ? -13.031 2.35 -10.594 1 97.31 24 VAL B N 1
ATOM 1476 C CA . VAL B 1 24 ? -12.219 1.379 -9.867 1 97.31 24 VAL B CA 1
ATOM 1477 C C . VAL B 1 24 ? -12.18 0.06 -10.641 1 97.31 24 VAL B C 1
ATOM 1479 O O . VAL B 1 24 ? -13.219 -0.414 -11.117 1 97.31 24 VAL B O 1
ATOM 1482 N N . THR B 1 25 ? -10.992 -0.482 -10.82 1 96.69 25 THR B N 1
ATOM 1483 C CA . THR B 1 25 ? -10.891 -1.854 -11.312 1 96.69 25 THR B CA 1
ATOM 1484 C C . THR B 1 25 ? -11.492 -2.83 -10.305 1 96.69 25 THR B C 1
ATOM 1486 O O . THR B 1 25 ? -11.148 -2.797 -9.117 1 96.69 25 THR B O 1
ATOM 1489 N N . ILE B 1 26 ? -12.398 -3.629 -10.742 1 98 26 ILE B N 1
ATOM 1490 C CA . ILE B 1 26 ? -13.055 -4.598 -9.875 1 98 26 ILE B CA 1
ATOM 1491 C C . ILE B 1 26 ? -13.156 -5.945 -10.586 1 98 26 ILE B C 1
ATOM 1493 O O . ILE B 1 26 ? -13.031 -6.02 -11.805 1 98 26 ILE B O 1
ATOM 1497 N N . PHE B 1 27 ? -13.336 -7.004 -9.812 1 98.38 27 PHE B N 1
ATOM 1498 C CA . PHE B 1 27 ? -13.719 -8.312 -10.328 1 98.38 27 PHE B CA 1
ATOM 1499 C C . PHE B 1 27 ? -15.094 -8.711 -9.82 1 98.38 27 PHE B C 1
ATOM 1501 O O . PHE B 1 27 ? -15.508 -8.289 -8.742 1 98.38 27 PHE B O 1
ATOM 1508 N N . ILE B 1 28 ? -15.742 -9.469 -10.641 1 98.56 28 ILE B N 1
ATOM 1509 C CA . ILE B 1 28 ? -16.969 -10.125 -10.203 1 98.56 28 ILE B CA 1
ATOM 1510 C C . ILE B 1 28 ? -16.641 -11.516 -9.656 1 98.56 28 ILE B C 1
ATOM 1512 O O . ILE B 1 28 ? -15.742 -12.188 -10.164 1 98.56 28 ILE B O 1
ATOM 1516 N N . ASP B 1 29 ? -17.375 -11.914 -8.625 1 98.12 29 ASP B N 1
ATOM 1517 C CA . ASP B 1 29 ? -17.047 -13.133 -7.891 1 98.12 29 ASP B CA 1
ATOM 1518 C C . ASP B 1 29 ? -17.125 -14.359 -8.797 1 98.12 29 ASP B C 1
ATOM 1520 O O . ASP B 1 29 ? -16.5 -15.383 -8.508 1 98.12 29 ASP B O 1
ATOM 1524 N N . SER B 1 30 ? -17.766 -14.273 -9.945 1 97.69 30 SER B N 1
ATOM 1525 C CA . SER B 1 30 ? -17.922 -15.414 -10.844 1 97.69 30 SER B CA 1
ATOM 1526 C C . SER B 1 30 ? -16.812 -15.445 -11.898 1 97.69 30 SER B C 1
ATOM 1528 O O . SER B 1 30 ? -16.734 -16.375 -12.695 1 97.69 30 SER B O 1
ATOM 1530 N N . HIS B 1 31 ? -15.977 -14.445 -11.93 1 97.75 31 HIS B N 1
ATOM 1531 C CA . HIS B 1 31 ? -14.867 -14.461 -12.875 1 97.75 31 HIS B CA 1
ATOM 1532 C C . HIS B 1 31 ? -13.93 -15.633 -12.602 1 97.75 31 HIS B C 1
ATOM 1534 O O . HIS B 1 31 ? -13.789 -16.062 -11.461 1 97.75 31 HIS B O 1
ATOM 1540 N N . ASN B 1 32 ? -13.297 -16.109 -13.609 1 97.19 32 ASN B N 1
ATOM 1541 C CA . ASN B 1 32 ? -12.383 -17.234 -13.5 1 97.19 32 ASN B CA 1
ATOM 1542 C C . ASN B 1 32 ? -11.039 -16.828 -12.914 1 97.19 32 ASN B C 1
ATOM 1544 O O . ASN B 1 32 ? -10.523 -15.75 -13.234 1 97.19 32 ASN B O 1
ATOM 1548 N N . ALA B 1 33 ? -10.492 -17.75 -12.133 1 97.25 33 ALA B N 1
ATOM 1549 C CA . ALA B 1 33 ? -9.234 -17.5 -11.438 1 97.25 33 ALA B CA 1
ATOM 1550 C C . ALA B 1 33 ? -8.109 -17.203 -12.438 1 97.25 33 ALA B C 1
ATOM 1552 O O . ALA B 1 33 ? -7.273 -16.328 -12.195 1 97.25 33 ALA B O 1
ATOM 1553 N N . ASP B 1 34 ? -8.117 -17.891 -13.539 1 94.12 34 ASP B N 1
ATOM 1554 C CA . ASP B 1 34 ? -7.047 -17.719 -14.516 1 94.12 34 ASP B CA 1
ATOM 1555 C C . ASP B 1 34 ? -7.07 -16.297 -15.094 1 94.12 34 ASP B C 1
ATOM 1557 O O . ASP B 1 34 ? -6.02 -15.68 -15.281 1 94.12 34 ASP B O 1
ATOM 1561 N N . HIS B 1 35 ? -8.242 -15.844 -15.383 1 94.25 35 HIS B N 1
ATOM 1562 C CA . HIS B 1 35 ? -8.398 -14.484 -15.891 1 94.25 35 HIS B CA 1
ATOM 1563 C C . HIS B 1 35 ? -7.941 -13.453 -14.859 1 94.25 35 HIS B C 1
ATOM 1565 O O . HIS B 1 35 ? -7.234 -12.5 -15.195 1 94.25 35 HIS B O 1
ATOM 1571 N N . VAL B 1 36 ? -8.32 -13.648 -13.672 1 96.56 36 VAL B N 1
ATOM 1572 C CA . VAL B 1 36 ? -7.98 -12.734 -12.578 1 96.56 36 VAL B CA 1
ATOM 1573 C C . VAL B 1 36 ? -6.473 -12.727 -12.359 1 96.56 36 VAL B C 1
ATOM 1575 O O . VAL B 1 36 ? -5.867 -11.672 -12.195 1 96.56 36 VAL B O 1
ATOM 1578 N N . VAL B 1 37 ? -5.844 -13.898 -12.367 1 95.25 37 VAL B N 1
ATOM 1579 C CA . VAL B 1 37 ? -4.398 -14.008 -12.211 1 95.25 37 VAL B CA 1
ATOM 1580 C C . VAL B 1 37 ? -3.699 -13.195 -13.297 1 95.25 37 VAL B C 1
ATOM 1582 O O . VAL B 1 37 ? -2.766 -12.438 -13.016 1 95.25 37 VAL B O 1
ATOM 1585 N N . LEU B 1 38 ? -4.172 -13.344 -14.492 1 93.69 38 LEU B N 1
ATOM 1586 C CA . LEU B 1 38 ? -3.592 -12.633 -15.625 1 93.69 38 LEU B CA 1
ATOM 1587 C C . LEU B 1 38 ? -3.682 -11.125 -15.422 1 93.69 38 LEU B C 1
ATOM 1589 O O . LEU B 1 38 ? -2.697 -10.406 -15.625 1 93.69 38 LEU B O 1
ATOM 1593 N N . LEU B 1 39 ? -4.758 -10.664 -14.984 1 94.69 39 LEU B N 1
ATOM 1594 C CA . LEU B 1 39 ? -4.969 -9.227 -14.812 1 94.69 39 LEU B CA 1
ATOM 1595 C C . LEU B 1 39 ? -4.16 -8.688 -13.641 1 94.69 39 LEU B C 1
ATOM 1597 O O . LEU B 1 39 ? -3.586 -7.602 -13.727 1 94.69 39 LEU B O 1
ATOM 1601 N N . LEU B 1 40 ? -4.117 -9.469 -12.562 1 95.62 40 LEU B N 1
ATOM 1602 C CA . LEU B 1 40 ? -3.346 -9.047 -11.398 1 95.62 40 LEU B CA 1
ATOM 1603 C C . LEU B 1 40 ? -1.857 -9 -11.719 1 95.62 40 LEU B C 1
ATOM 1605 O O . LEU B 1 40 ? -1.133 -8.141 -11.211 1 95.62 40 LEU B O 1
ATOM 1609 N N . THR B 1 41 ? -1.428 -9.836 -12.516 1 94.19 41 THR B N 1
ATOM 1610 C CA . THR B 1 41 ? -0.015 -9.93 -12.867 1 94.19 41 THR B CA 1
ATOM 1611 C C . THR B 1 41 ? 0.366 -8.828 -13.859 1 94.19 41 THR B C 1
ATOM 1613 O O . THR B 1 41 ? 1.479 -8.297 -13.805 1 94.19 41 THR B O 1
ATOM 1616 N N . SER B 1 42 ? -0.594 -8.344 -14.641 1 91.94 42 SER B N 1
ATOM 1617 C CA . SER B 1 42 ? -0.27 -7.461 -15.75 1 91.94 42 SER B CA 1
ATOM 1618 C C . SER B 1 42 ? -0.539 -6 -15.398 1 91.94 42 SER B C 1
ATOM 1620 O O . SER B 1 42 ? 0.085 -5.098 -15.953 1 91.94 42 SER B O 1
ATOM 1622 N N . ASN B 1 43 ? -1.476 -5.672 -14.523 1 86.69 43 ASN B N 1
ATOM 1623 C CA . ASN B 1 43 ? -1.946 -4.305 -14.32 1 86.69 43 ASN B CA 1
ATOM 1624 C C . ASN B 1 43 ? -1.258 -3.65 -13.125 1 86.69 43 ASN B C 1
ATOM 1626 O O . ASN B 1 43 ? -1.452 -2.461 -12.867 1 86.69 43 ASN B O 1
ATOM 1630 N N . GLY B 1 44 ? -0.542 -4.328 -12.438 1 84 44 GLY B N 1
ATOM 1631 C CA . GLY B 1 44 ? 0.248 -3.727 -11.375 1 84 44 GLY B CA 1
ATOM 1632 C C . GLY B 1 44 ? -0.517 -3.578 -10.07 1 84 44 GLY B C 1
ATOM 1633 O O . GLY B 1 44 ? -0.005 -3.006 -9.109 1 84 44 GLY B O 1
ATOM 1634 N N . TYR B 1 45 ? -1.752 -4.062 -10.023 1 90.44 45 TYR B N 1
ATOM 1635 C CA . TYR B 1 45 ? -2.516 -4.004 -8.781 1 90.44 45 TYR B CA 1
ATOM 1636 C C . TYR B 1 45 ? -2.189 -5.188 -7.883 1 90.44 45 TYR B C 1
ATOM 1638 O O . TYR B 1 45 ? -2.141 -6.332 -8.344 1 90.44 45 TYR B O 1
ATOM 1646 N N . SER B 1 46 ? -2.004 -4.816 -6.645 1 90.75 46 SER B N 1
ATOM 1647 C CA . SER B 1 46 ? -1.69 -5.875 -5.691 1 90.75 46 SER B CA 1
ATOM 1648 C C . SER B 1 46 ? -2.959 -6.547 -5.176 1 90.75 46 SER B C 1
ATOM 1650 O O . SER B 1 46 ? -2.951 -7.738 -4.859 1 90.75 46 SER B O 1
ATOM 1652 N N . ARG B 1 47 ? -3.992 -5.746 -5.055 1 95.25 47 ARG B N 1
ATOM 1653 C CA . ARG B 1 47 ? -5.273 -6.211 -4.535 1 95.25 47 ARG B CA 1
ATOM 1654 C C . ARG B 1 47 ? -6.434 -5.469 -5.191 1 95.25 47 ARG B C 1
ATOM 1656 O O . ARG B 1 47 ? -6.375 -4.25 -5.375 1 95.25 47 ARG B O 1
ATOM 1663 N N . VAL B 1 48 ? -7.465 -6.234 -5.52 1 97.62 48 VAL B N 1
ATOM 1664 C CA . VAL B 1 48 ? -8.586 -5.66 -6.262 1 97.62 48 VAL B CA 1
ATOM 1665 C C . VAL B 1 48 ? -9.898 -6.031 -5.578 1 97.62 48 VAL B C 1
ATOM 1667 O O . VAL B 1 48 ? -10.07 -7.164 -5.125 1 97.62 48 VAL B O 1
ATOM 1670 N N . PRO B 1 49 ? -10.82 -5.086 -5.453 1 98.56 49 PRO B N 1
ATOM 1671 C CA . PRO B 1 49 ? -12.133 -5.414 -4.895 1 98.56 49 PRO B CA 1
ATOM 1672 C C . PRO B 1 49 ? -12.883 -6.457 -5.723 1 98.56 49 PRO B C 1
ATOM 1674 O O . PRO B 1 49 ? -12.766 -6.473 -6.953 1 98.56 49 PRO B O 1
ATOM 1677 N N . VAL B 1 50 ? -13.617 -7.281 -5.031 1 98.81 50 VAL B N 1
ATOM 1678 C CA . VAL B 1 50 ? -14.469 -8.281 -5.66 1 98.81 50 VAL B CA 1
ATOM 1679 C C . VAL B 1 50 ? -15.93 -8.023 -5.281 1 98.81 50 VAL B C 1
ATOM 1681 O O . VAL B 1 50 ? -16.25 -7.848 -4.102 1 98.81 50 VAL B O 1
ATOM 1684 N N . LEU B 1 51 ? -16.75 -7.996 -6.309 1 98.69 51 LEU B N 1
ATOM 1685 C CA . LEU B 1 51 ? -18.172 -7.73 -6.102 1 98.69 51 LEU B CA 1
ATOM 1686 C C . LEU B 1 51 ? -19.016 -8.883 -6.621 1 98.69 51 LEU B C 1
ATOM 1688 O O . LEU B 1 51 ? -18.562 -9.664 -7.461 1 98.69 51 LEU B O 1
ATOM 1692 N N . THR B 1 52 ? -20.25 -8.969 -6.07 1 98.25 52 THR B N 1
ATOM 1693 C CA . THR B 1 52 ? -21.266 -9.773 -6.73 1 98.25 52 THR B CA 1
ATOM 1694 C C . THR B 1 52 ? -21.828 -9.047 -7.953 1 98.25 52 THR B C 1
ATOM 1696 O O . THR B 1 52 ? -21.547 -7.863 -8.156 1 98.25 52 THR B O 1
ATOM 1699 N N . LYS B 1 53 ? -22.562 -9.758 -8.758 1 97.12 53 LYS B N 1
ATOM 1700 C CA . LYS B 1 53 ? -23.156 -9.172 -9.953 1 97.12 53 LYS B CA 1
ATOM 1701 C C . LYS B 1 53 ? -24.062 -7.992 -9.602 1 97.12 53 LYS B C 1
ATOM 1703 O O . LYS B 1 53 ? -24.172 -7.039 -10.375 1 97.12 53 LYS B O 1
ATOM 1708 N N . ASP B 1 54 ? -24.625 -8.047 -8.438 1 97 54 ASP B N 1
ATOM 1709 C CA . ASP B 1 54 ? -25.531 -6.988 -8.008 1 97 54 ASP B CA 1
ATOM 1710 C C . ASP B 1 54 ? -24.781 -5.887 -7.258 1 97 54 ASP B C 1
ATOM 1712 O O . ASP B 1 54 ? -25.391 -5.129 -6.492 1 97 54 ASP B O 1
ATOM 1716 N N . LYS B 1 55 ? -23.5 -5.863 -7.312 1 97.69 55 LYS B N 1
ATOM 1717 C CA . LYS B 1 55 ? -22.625 -4.781 -6.879 1 97.69 55 LYS B CA 1
ATOM 1718 C C . LYS B 1 55 ? -22.438 -4.801 -5.367 1 97.69 55 LYS B C 1
ATOM 1720 O O . LYS B 1 55 ? -22.078 -3.785 -4.77 1 97.69 55 LYS B O 1
ATOM 1725 N N . HIS B 1 56 ? -22.719 -5.91 -4.773 1 98.31 56 HIS B N 1
ATOM 1726 C CA . HIS B 1 56 ? -22.391 -6.043 -3.361 1 98.31 56 HIS B CA 1
ATOM 1727 C C . HIS B 1 56 ? -20.922 -6.344 -3.166 1 98.31 56 HIS B C 1
ATOM 1729 O O . HIS B 1 56 ? -20.344 -7.176 -3.879 1 98.31 56 HIS B O 1
ATOM 1735 N N . TYR B 1 57 ? -20.375 -5.672 -2.178 1 98.56 57 TYR B N 1
ATOM 1736 C CA . TYR B 1 57 ? -18.969 -5.84 -1.867 1 98.56 57 TYR B CA 1
ATOM 1737 C C . TYR B 1 57 ? -18.719 -7.16 -1.145 1 98.56 57 TYR B C 1
ATOM 1739 O O . TYR B 1 57 ? -19.344 -7.434 -0.114 1 98.56 57 TYR B O 1
ATOM 1747 N N . LEU B 1 58 ? -17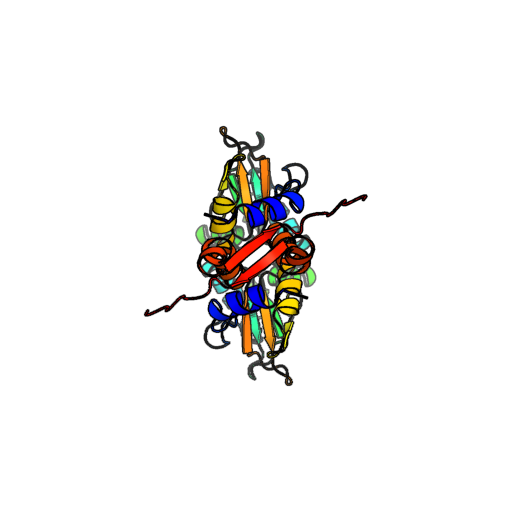.75 -7.996 -1.658 1 98.19 58 LEU B N 1
ATOM 1748 C CA . LEU B 1 58 ? -17.484 -9.312 -1.085 1 98.19 58 LEU B CA 1
ATOM 1749 C C . LEU B 1 58 ? -16.109 -9.359 -0.421 1 98.19 58 LEU B C 1
ATOM 1751 O O . LEU B 1 58 ? -15.805 -10.289 0.325 1 98.19 58 LEU B O 1
ATOM 1755 N N . GLY B 1 59 ? -15.312 -8.391 -0.734 1 98.25 59 GLY B N 1
ATOM 1756 C CA . GLY B 1 59 ? -13.938 -8.359 -0.268 1 98.25 59 GLY B CA 1
ATOM 1757 C C . GLY B 1 59 ? -12.945 -8.023 -1.363 1 98.25 59 GLY B C 1
ATOM 1758 O O . GLY B 1 59 ? -13.25 -7.238 -2.268 1 98.25 59 GLY B O 1
ATOM 1759 N N . THR B 1 60 ? -11.773 -8.508 -1.215 1 98.38 60 THR B N 1
ATOM 1760 C CA . THR B 1 60 ? -10.727 -8.258 -2.195 1 98.38 60 THR B CA 1
ATOM 1761 C C . THR B 1 60 ? -10 -9.555 -2.553 1 98.38 60 THR B C 1
ATOM 1763 O O . THR B 1 60 ? -10.227 -10.594 -1.925 1 98.38 60 THR B O 1
ATOM 1766 N N . ILE B 1 61 ? -9.188 -9.43 -3.537 1 98 61 ILE B N 1
ATOM 1767 C CA . ILE B 1 61 ? -8.438 -10.602 -3.951 1 98 61 ILE B CA 1
ATOM 1768 C C . ILE B 1 61 ? -7.035 -10.188 -4.402 1 98 61 ILE B C 1
ATOM 1770 O O . ILE B 1 61 ? -6.867 -9.148 -5.047 1 98 61 ILE B O 1
ATOM 1774 N N . SER B 1 62 ? -6.059 -10.945 -4.047 1 96.88 62 SER B N 1
ATOM 1775 C CA . SER B 1 62 ? -4.66 -10.812 -4.453 1 96.88 62 SER B CA 1
ATOM 1776 C C . SER B 1 62 ? -4.117 -12.141 -4.98 1 96.88 62 SER B C 1
ATOM 1778 O O . SER B 1 62 ? -4.773 -13.18 -4.867 1 96.88 62 SER B O 1
ATOM 1780 N N . LEU B 1 63 ? -2.951 -12.078 -5.566 1 96.19 63 LEU B N 1
ATOM 1781 C CA . LEU B 1 63 ? -2.316 -13.312 -6.004 1 96.19 63 LEU B CA 1
ATOM 1782 C C . LEU B 1 63 ? -2.057 -14.242 -4.816 1 96.19 63 LEU B C 1
ATOM 1784 O O . LEU B 1 63 ? -2.146 -15.461 -4.945 1 96.19 63 LEU B O 1
ATOM 1788 N N . ALA B 1 64 ? -1.733 -13.664 -3.707 1 96.06 64 ALA B N 1
ATOM 1789 C CA . ALA B 1 64 ? -1.513 -14.469 -2.506 1 96.06 64 ALA B CA 1
ATOM 1790 C C . ALA B 1 64 ? -2.783 -15.211 -2.102 1 96.06 64 ALA B C 1
ATOM 1792 O O . ALA B 1 64 ? -2.723 -16.359 -1.662 1 96.06 64 ALA B O 1
ATOM 1793 N N . ASP B 1 65 ? -3.902 -14.555 -2.172 1 96.75 65 ASP B N 1
ATOM 1794 C CA . ASP B 1 65 ? -5.172 -15.203 -1.859 1 96.75 65 ASP B CA 1
ATOM 1795 C C . ASP B 1 65 ? -5.41 -16.406 -2.758 1 96.75 65 ASP B C 1
ATOM 1797 O O . ASP B 1 65 ? -5.824 -17.469 -2.283 1 96.75 65 ASP B O 1
ATOM 1801 N N . ILE B 1 66 ? -5.188 -16.188 -4.016 1 96.62 66 ILE B N 1
ATOM 1802 C CA . ILE B 1 66 ? -5.402 -17.25 -4.992 1 96.62 66 ILE B CA 1
ATOM 1803 C C . ILE B 1 66 ? -4.449 -18.406 -4.707 1 96.62 66 ILE B C 1
ATOM 1805 O O . ILE B 1 66 ? -4.863 -19.562 -4.688 1 96.62 66 ILE B O 1
ATOM 1809 N N . LYS B 1 67 ? -3.227 -18.094 -4.465 1 94.94 67 LYS B N 1
ATOM 1810 C CA . LYS B 1 67 ? -2.229 -19.125 -4.164 1 94.94 67 LYS B CA 1
ATOM 1811 C C . LYS B 1 67 ? -2.57 -19.859 -2.873 1 94.94 67 LYS B C 1
ATOM 1813 O O . LYS B 1 67 ? -2.432 -21.078 -2.797 1 94.94 67 LYS B O 1
ATOM 1818 N N . ARG B 1 68 ? -2.949 -19.156 -1.887 1 95.62 68 ARG B N 1
ATOM 1819 C CA . ARG B 1 68 ? -3.342 -19.781 -0.626 1 95.62 68 ARG B CA 1
ATOM 1820 C C . ARG B 1 68 ? -4.48 -20.781 -0.837 1 95.62 68 ARG B C 1
ATOM 1822 O O . ARG B 1 68 ? -4.445 -21.891 -0.301 1 95.62 68 ARG B O 1
ATOM 1829 N N . TYR B 1 69 ? -5.469 -20.328 -1.54 1 96.88 69 TYR B N 1
ATOM 1830 C CA . TYR B 1 69 ? -6.586 -21.219 -1.845 1 96.88 69 TYR B CA 1
ATOM 1831 C C . TYR B 1 69 ? -6.105 -22.469 -2.562 1 96.88 69 TYR B C 1
ATOM 1833 O O . TYR B 1 69 ? -6.504 -23.578 -2.211 1 96.88 69 TYR B O 1
ATOM 1841 N N . GLN B 1 70 ? -5.305 -22.266 -3.584 1 95 70 GLN B N 1
ATOM 1842 C CA . GLN B 1 70 ? -4.758 -23.375 -4.359 1 95 70 GLN B CA 1
ATOM 1843 C C . GLN B 1 70 ? -4.02 -24.359 -3.461 1 95 70 GLN B C 1
ATOM 1845 O O . GLN B 1 70 ? -4.223 -25.578 -3.564 1 95 70 GLN B O 1
ATOM 1850 N N . ASP B 1 71 ? -3.176 -23.844 -2.578 1 93.31 71 ASP B N 1
ATOM 1851 C CA . ASP B 1 71 ? -2.377 -24.672 -1.685 1 93.31 71 ASP B CA 1
ATOM 1852 C C . ASP B 1 71 ? -3.262 -25.422 -0.682 1 93.31 71 ASP B C 1
ATOM 1854 O O . ASP B 1 71 ? -3.084 -26.609 -0.451 1 93.31 71 ASP B O 1
ATOM 1858 N N . GLU B 1 72 ? -4.16 -24.688 -0.087 1 95.31 72 GLU B N 1
ATOM 1859 C CA . GLU B 1 72 ? -5.039 -25.25 0.928 1 95.31 72 GLU B CA 1
ATOM 1860 C C . GLU B 1 72 ? -5.859 -26.406 0.362 1 95.31 72 GLU B C 1
ATOM 1862 O O . GLU B 1 72 ? -6.195 -27.344 1.085 1 95.31 72 GLU B O 1
ATOM 1867 N N . HIS B 1 73 ? -6.164 -26.359 -0.91 1 96.38 73 HIS B N 1
ATOM 1868 C CA . HIS B 1 73 ? -7.02 -27.375 -1.523 1 96.38 73 HIS B CA 1
ATOM 1869 C C . HIS B 1 73 ? -6.207 -28.328 -2.398 1 96.38 73 HIS B C 1
ATOM 1871 O O . HIS B 1 73 ? -6.773 -29.156 -3.119 1 96.38 73 HIS B O 1
ATOM 1877 N N . ASN B 1 74 ? -4.91 -28.156 -2.369 1 95 74 ASN B N 1
ATOM 1878 C CA . ASN B 1 74 ? -3.992 -29.031 -3.107 1 95 74 ASN B CA 1
ATOM 1879 C C . ASN B 1 74 ? -4.371 -29.109 -4.582 1 95 74 ASN B C 1
ATOM 1881 O O . ASN B 1 74 ? -4.473 -30.203 -5.141 1 95 74 ASN B O 1
ATOM 1885 N N . LEU B 1 75 ? -4.586 -27.969 -5.156 1 93.81 75 LEU B N 1
ATOM 1886 C CA . LEU B 1 75 ? -4.996 -27.906 -6.555 1 93.81 75 LEU B CA 1
ATOM 1887 C C . LEU B 1 75 ? -3.807 -27.594 -7.457 1 93.81 75 LEU B C 1
ATOM 1889 O O . LEU B 1 75 ? -2.934 -26.797 -7.09 1 93.81 75 LEU B O 1
ATOM 1893 N N . GLN B 1 76 ? -3.883 -28.172 -8.617 1 89.31 76 GLN B N 1
ATOM 1894 C CA . GLN B 1 76 ? -2.904 -27.844 -9.648 1 89.31 76 GLN B CA 1
ATOM 1895 C C . GLN B 1 76 ? -3.336 -26.625 -10.438 1 89.31 76 GLN B C 1
ATOM 1897 O O . GLN B 1 76 ? -4.492 -26.188 -10.352 1 89.31 76 GLN B O 1
ATOM 1902 N N . GLU B 1 77 ? -2.369 -26.078 -11.18 1 86.06 77 GLU B N 1
ATOM 1903 C CA . GLU B 1 77 ? -2.629 -24.859 -11.93 1 86.06 77 GLU B CA 1
ATOM 1904 C C . GLU B 1 77 ? -3.809 -25.047 -12.883 1 86.06 77 GLU B C 1
ATOM 1906 O O . GLU B 1 77 ? -4.664 -24.156 -12.992 1 86.06 77 GLU B O 1
ATOM 1911 N N . TRP B 1 78 ? -3.875 -26.203 -13.57 1 87.88 78 TRP B N 1
ATOM 1912 C CA . TRP B 1 78 ? -4.914 -26.422 -14.57 1 87.88 78 TRP B CA 1
ATOM 1913 C C . TRP B 1 78 ? -6.285 -26.547 -13.906 1 87.88 78 TRP B C 1
ATOM 1915 O O . TRP B 1 78 ? -7.312 -26.312 -14.547 1 87.88 78 TRP B O 1
ATOM 1925 N N . GLU B 1 79 ? -6.297 -26.875 -12.617 1 92.31 79 GLU B N 1
ATOM 1926 C CA . GLU B 1 79 ? -7.555 -27 -11.891 1 92.31 79 GLU B CA 1
ATOM 1927 C C . GLU B 1 79 ? -8.094 -25.641 -11.477 1 92.31 79 GLU B C 1
ATOM 1929 O O . GLU B 1 79 ? -9.266 -25.516 -11.109 1 92.31 79 GLU B O 1
ATOM 1934 N N . MET B 1 80 ? -7.242 -24.703 -11.555 1 92.19 80 MET B N 1
ATOM 1935 C CA . MET B 1 80 ? -7.629 -23.359 -11.148 1 92.19 80 MET B CA 1
ATOM 1936 C C . MET B 1 80 ? -8.289 -22.6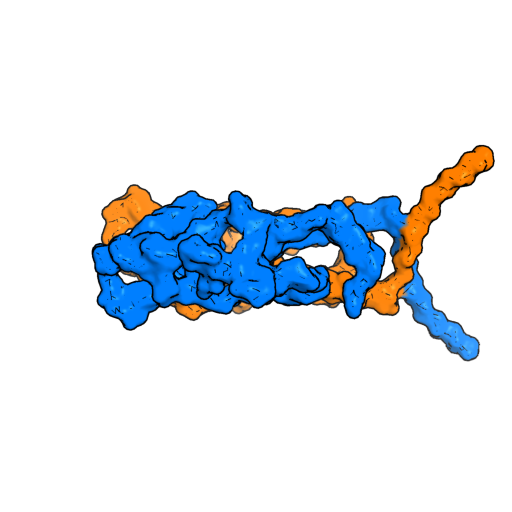09 -12.297 1 92.19 80 MET B C 1
ATOM 1938 O O . MET B 1 80 ? -9.055 -21.672 -12.07 1 92.19 80 MET B O 1
ATOM 1942 N N . VAL B 1 81 ? -8.07 -22.922 -13.492 1 89.69 81 VAL B N 1
ATOM 1943 C CA . VAL B 1 81 ? -8.383 -22.172 -14.703 1 89.69 81 VAL B CA 1
ATOM 1944 C C . VAL B 1 81 ? -9.875 -21.828 -14.727 1 89.69 81 VAL B C 1
ATOM 1946 O O . VAL B 1 81 ? -10.25 -20.688 -15 1 89.69 81 VAL B O 1
ATOM 1949 N N . ASN B 1 82 ? -10.797 -22.594 -14.359 1 91 82 ASN B N 1
ATOM 1950 C CA . ASN B 1 82 ? -12.219 -22.328 -14.523 1 91 82 ASN B CA 1
ATOM 1951 C C . ASN B 1 82 ? -12.93 -22.219 -13.18 1 91 82 ASN B C 1
ATOM 1953 O O . ASN B 1 82 ? -14.156 -22.328 -13.109 1 91 82 ASN B O 1
ATOM 1957 N N . ARG B 1 83 ? -12.133 -21.953 -12.227 1 96.38 83 ARG B N 1
ATOM 1958 C CA . ARG B 1 83 ? -12.758 -21.812 -10.914 1 96.38 83 ARG B CA 1
ATOM 1959 C C . ARG B 1 83 ? -13.141 -20.359 -10.641 1 96.38 83 ARG B C 1
ATOM 1961 O O . ARG B 1 83 ? -12.367 -19.438 -10.945 1 96.38 83 ARG B O 1
ATOM 1968 N N . ASP B 1 84 ? -14.297 -20.25 -10.062 1 97.62 84 ASP B N 1
ATOM 1969 C CA . ASP B 1 84 ? -14.734 -18.922 -9.633 1 97.62 84 ASP B CA 1
ATOM 1970 C C . ASP B 1 84 ? -13.844 -18.391 -8.516 1 97.62 84 ASP B C 1
ATOM 1972 O O . ASP B 1 84 ? -13.422 -19.141 -7.637 1 97.62 84 ASP B O 1
ATOM 1976 N N . ILE B 1 85 ? -13.688 -17.078 -8.492 1 98.31 85 ILE B N 1
ATOM 1977 C CA . ILE B 1 85 ? -12.766 -16.484 -7.531 1 98.31 85 ILE B CA 1
ATOM 1978 C C . ILE B 1 85 ? -13.492 -16.203 -6.219 1 98.31 85 ILE B C 1
ATOM 1980 O O . ILE B 1 85 ? -12.859 -15.914 -5.203 1 98.31 85 ILE B O 1
ATOM 1984 N N . GLY B 1 86 ? -14.781 -16.297 -6.172 1 98.06 86 GLY B N 1
ATOM 1985 C CA . GLY B 1 86 ? -15.562 -15.992 -4.984 1 98.06 86 GLY B CA 1
ATOM 1986 C C . GLY B 1 86 ? -14.969 -16.578 -3.715 1 98.06 86 GLY B C 1
ATOM 1987 O O . GLY B 1 86 ? -14.656 -15.836 -2.773 1 98.06 86 GLY B O 1
ATOM 1988 N N . PRO B 1 87 ? -14.719 -17.859 -3.707 1 97.5 87 PRO B N 1
ATOM 1989 C CA . PRO B 1 87 ? -14.227 -18.531 -2.5 1 97.5 87 PRO B CA 1
ATOM 1990 C C . PRO B 1 87 ? -12.797 -18.141 -2.152 1 97.5 87 PRO B C 1
ATOM 1992 O O . PRO B 1 87 ? -12.297 -18.484 -1.074 1 97.5 87 PRO B O 1
ATOM 1995 N N . MET B 1 88 ? -12.102 -17.438 -2.988 1 97.81 88 MET B N 1
ATOM 1996 C CA . MET B 1 88 ? -10.695 -17.094 -2.803 1 97.81 88 MET B CA 1
ATOM 1997 C C . MET B 1 88 ? -10.562 -15.68 -2.227 1 97.81 88 MET B C 1
ATOM 1999 O O . MET B 1 88 ? -9.453 -15.234 -1.931 1 97.81 88 MET B O 1
ATOM 2003 N N . THR B 1 89 ? -11.648 -15.023 -2.102 1 97.69 89 THR B N 1
ATOM 2004 C CA . THR B 1 89 ? -11.625 -13.625 -1.693 1 97.69 89 THR B CA 1
ATOM 2005 C C . THR B 1 89 ? -11.289 -13.492 -0.211 1 97.69 89 THR B C 1
ATOM 2007 O O . THR B 1 89 ? -11.445 -14.453 0.55 1 97.69 89 THR B O 1
ATOM 2010 N N . SER B 1 90 ? -10.719 -12.375 0.113 1 96.56 90 SER B N 1
ATOM 2011 C CA . SER B 1 90 ? -10.367 -12.094 1.5 1 96.56 90 SER B CA 1
ATOM 2012 C C . SER B 1 90 ? -11 -10.789 1.977 1 96.56 90 SER B C 1
ATOM 2014 O O . SER B 1 90 ? -11.266 -9.891 1.174 1 96.56 90 SER B O 1
ATOM 2016 N N . ASP B 1 91 ? -11.18 -10.656 3.311 1 94.38 91 ASP B N 1
ATOM 2017 C CA . ASP B 1 91 ? -11.75 -9.461 3.93 1 94.38 91 ASP B CA 1
ATOM 2018 C C . ASP B 1 91 ? -10.68 -8.68 4.699 1 94.38 91 ASP B C 1
ATOM 2020 O O . ASP B 1 91 ? -10.977 -8.031 5.703 1 94.38 91 ASP B O 1
ATOM 2024 N N . VAL B 1 92 ? -9.531 -8.758 4.168 1 93.44 92 VAL B N 1
ATOM 2025 C CA . VAL B 1 92 ? -8.398 -8.211 4.906 1 93.44 92 VAL B CA 1
ATOM 2026 C C . VAL B 1 92 ? -8.414 -6.684 4.824 1 93.44 92 VAL B C 1
ATOM 2028 O O . VAL B 1 92 ? -7.809 -6.004 5.656 1 93.44 92 VAL B O 1
ATOM 2031 N N . VAL B 1 93 ? -9.055 -6.125 3.787 1 95.69 93 VAL B N 1
ATOM 2032 C CA . VAL B 1 93 ? -9.133 -4.676 3.637 1 95.69 93 VAL B CA 1
ATOM 2033 C C . VAL B 1 93 ? -10.398 -4.152 4.328 1 95.69 93 VAL B C 1
ATOM 2035 O O . VAL B 1 93 ? -11.492 -4.672 4.105 1 95.69 93 VAL B O 1
ATOM 2038 N N . ALA B 1 94 ? -10.219 -3.109 5.086 1 97.31 94 ALA B N 1
ATOM 2039 C CA . ALA B 1 94 ? -11.328 -2.562 5.855 1 97.31 94 ALA B CA 1
ATOM 2040 C C . ALA B 1 94 ? -12.32 -1.841 4.945 1 97.31 94 ALA B C 1
ATOM 2042 O O . ALA B 1 94 ? -11.953 -1.351 3.877 1 97.31 94 ALA B O 1
ATOM 2043 N N . THR B 1 95 ? -13.547 -1.792 5.406 1 97.69 95 THR B N 1
ATOM 2044 C CA . THR B 1 95 ? -14.609 -1.038 4.754 1 97.69 95 THR B CA 1
ATOM 2045 C C . THR B 1 95 ? -14.984 0.19 5.578 1 97.69 95 THR B C 1
ATOM 2047 O O . THR B 1 95 ? -14.742 0.234 6.785 1 97.69 95 THR B O 1
ATOM 2050 N N . VAL B 1 96 ? -15.484 1.177 4.898 1 97.12 96 VAL B N 1
ATOM 2051 C CA . VAL B 1 96 ? -16.125 2.311 5.562 1 97.12 96 VAL B CA 1
ATOM 2052 C C . VAL B 1 96 ? -17.438 2.645 4.867 1 97.12 96 VAL B C 1
ATOM 2054 O O . VAL B 1 96 ? -17.641 2.305 3.699 1 97.12 96 VAL B O 1
ATOM 2057 N N . LYS B 1 97 ? -18.297 3.262 5.668 1 96.94 97 LYS B N 1
ATOM 2058 C CA . LYS B 1 97 ? -19.547 3.734 5.082 1 96.94 97 LYS B CA 1
ATOM 2059 C C . LYS B 1 97 ? -19.312 4.988 4.242 1 96.94 97 LYS B C 1
ATOM 2061 O O . LYS B 1 97 ? -18.297 5.668 4.395 1 96.94 97 LYS B O 1
ATOM 2066 N N . ASP B 1 98 ? -20.234 5.215 3.35 1 93.81 98 ASP B N 1
ATOM 2067 C CA . ASP B 1 98 ? -20.094 6.344 2.438 1 93.81 98 ASP B CA 1
ATOM 2068 C C . ASP B 1 98 ? -20.25 7.672 3.174 1 93.81 98 ASP B C 1
ATOM 2070 O O . ASP B 1 98 ? -20.031 8.734 2.596 1 93.81 98 ASP B O 1
ATOM 2074 N N . ASP B 1 99 ? -20.547 7.656 4.504 1 92.38 99 ASP B N 1
ATOM 2075 C CA . ASP B 1 99 ? -20.641 8.875 5.297 1 92.38 99 ASP B CA 1
ATOM 2076 C C . ASP B 1 99 ? -19.531 8.953 6.34 1 92.38 99 ASP B C 1
ATOM 2078 O O . ASP B 1 99 ? -19.625 9.727 7.297 1 92.38 99 ASP B O 1
ATOM 2082 N N . ALA B 1 100 ? -18.578 8.117 6.203 1 92.25 100 ALA B N 1
ATOM 2083 C CA . ALA B 1 100 ? -17.469 8.109 7.148 1 92.25 100 ALA B CA 1
ATOM 2084 C C . ALA B 1 100 ? -16.781 9.469 7.191 1 92.25 100 ALA B C 1
ATOM 2086 O O . ALA B 1 100 ? -16.703 10.164 6.176 1 92.25 100 ALA B O 1
ATOM 2087 N N . ASN B 1 101 ? -16.297 9.82 8.305 1 90.69 101 ASN B N 1
ATOM 2088 C CA . ASN B 1 101 ? -15.586 11.086 8.414 1 90.69 101 ASN B CA 1
ATOM 2089 C C . ASN B 1 101 ? -14.086 10.898 8.18 1 90.69 101 ASN B C 1
ATOM 2091 O O . ASN B 1 101 ? -13.602 9.773 8.125 1 90.69 101 ASN B O 1
ATOM 2095 N N . LEU B 1 102 ? -13.406 12.023 8.094 1 91.19 102 LEU B N 1
ATOM 2096 C CA . LEU B 1 102 ? -12 12.031 7.727 1 91.19 102 LEU B CA 1
ATOM 2097 C C . LEU B 1 102 ? -11.156 11.328 8.789 1 91.19 102 LEU B C 1
ATOM 2099 O O . LEU B 1 102 ? -10.227 10.586 8.461 1 91.19 102 LEU B O 1
ATOM 2103 N N . SER B 1 103 ? -11.422 11.578 10.023 1 91.62 103 SER B N 1
ATOM 2104 C CA . SER B 1 103 ? -10.664 10.961 11.109 1 91.62 103 SER B CA 1
ATOM 2105 C C . SER B 1 103 ? -10.719 9.445 11.023 1 91.62 103 SER B C 1
ATOM 2107 O O . SER B 1 103 ? -9.695 8.773 11.141 1 91.62 103 SER B O 1
ATOM 2109 N N . GLU B 1 104 ? -11.906 8.953 10.812 1 93.62 104 GLU B N 1
ATOM 2110 C CA . GLU B 1 104 ? -12.078 7.512 10.672 1 93.62 104 GLU B CA 1
ATOM 2111 C C . GLU B 1 104 ? -11.305 6.98 9.461 1 93.62 104 GLU B C 1
ATOM 2113 O O . GLU B 1 104 ? -10.625 5.961 9.562 1 93.62 104 GLU B O 1
ATOM 2118 N N . VAL B 1 105 ? -11.414 7.648 8.367 1 94.25 105 VAL B N 1
ATOM 2119 C CA . VAL B 1 105 ? -10.766 7.25 7.125 1 94.25 105 VAL B CA 1
ATOM 2120 C C . VAL B 1 105 ? -9.25 7.219 7.324 1 94.25 105 VAL B C 1
ATOM 2122 O O . VAL B 1 105 ? -8.594 6.215 7.023 1 94.25 105 VAL B O 1
ATOM 2125 N N . MET B 1 106 ? -8.711 8.219 7.887 1 92.88 106 MET B N 1
ATOM 2126 C CA . MET B 1 106 ? -7.27 8.32 8.086 1 92.88 106 MET B CA 1
ATOM 2127 C C . MET B 1 106 ? -6.773 7.23 9.039 1 92.88 106 MET B C 1
ATOM 2129 O O . MET B 1 106 ? -5.73 6.621 8.805 1 92.88 106 MET B O 1
ATOM 2133 N N . HIS B 1 107 ? -7.523 7.023 10.055 1 94.12 107 HIS B N 1
ATOM 2134 C CA . HIS B 1 107 ? -7.152 6 11.023 1 94.12 107 HIS B CA 1
ATOM 2135 C C . HIS B 1 107 ? -7.09 4.625 10.375 1 94.12 107 HIS B C 1
ATOM 2137 O O . HIS B 1 107 ? -6.105 3.9 10.539 1 94.12 107 HIS B O 1
ATOM 2143 N N . LYS B 1 108 ? -8.047 4.297 9.625 1 96.06 108 LYS B N 1
ATOM 2144 C CA . LYS B 1 108 ? -8.125 2.975 9.008 1 96.06 108 LYS B CA 1
ATOM 2145 C C . LYS B 1 108 ? -7.086 2.826 7.895 1 96.06 108 LYS B C 1
ATOM 2147 O O . LYS B 1 108 ? -6.59 1.725 7.648 1 96.06 108 LYS B O 1
ATOM 2152 N N . LEU B 1 109 ? -6.746 3.924 7.262 1 96.19 109 LEU B N 1
ATOM 2153 C CA . LEU B 1 109 ? -5.793 3.869 6.156 1 96.19 109 LEU B CA 1
ATOM 2154 C C . LEU B 1 109 ? -4.383 3.596 6.668 1 96.19 109 LEU B C 1
ATOM 2156 O O . LEU B 1 109 ? -3.496 3.238 5.891 1 96.19 109 LEU B O 1
ATOM 2160 N N . VAL B 1 110 ? -4.148 3.795 7.961 1 93.94 110 VAL B N 1
ATOM 2161 C CA . VAL B 1 110 ? -2.848 3.471 8.539 1 93.94 110 VAL B CA 1
ATOM 2162 C C . VAL B 1 110 ? -2.523 2 8.281 1 93.94 110 VAL B C 1
ATOM 2164 O O . VAL B 1 110 ? -1.402 1.664 7.895 1 93.94 110 VAL B O 1
ATOM 2167 N N . ASP B 1 111 ? -3.514 1.207 8.328 1 93.75 111 ASP B N 1
ATOM 2168 C CA . ASP B 1 111 ? -3.262 -0.229 8.25 1 93.75 111 ASP B CA 1
ATOM 2169 C C . ASP B 1 111 ? -3.762 -0.809 6.93 1 93.75 111 ASP B C 1
ATOM 2171 O O . ASP B 1 111 ? -3.678 -2.018 6.707 1 93.75 111 ASP B O 1
ATOM 2175 N N . ASN B 1 112 ? -4.328 0.004 6.109 1 95.44 112 ASN B N 1
ATOM 2176 C CA . ASN B 1 112 ? -4.891 -0.443 4.84 1 95.44 112 ASN B CA 1
ATOM 2177 C C . ASN B 1 112 ? -4.426 0.432 3.68 1 95.44 112 ASN B C 1
ATOM 2179 O O . ASN B 1 112 ? -4.453 1.66 3.771 1 95.44 112 ASN B O 1
ATOM 2183 N N . PRO B 1 113 ? -4.039 -0.225 2.561 1 93.88 113 PRO B N 1
ATOM 2184 C CA . PRO B 1 113 ? -3.639 0.578 1.403 1 93.88 113 PRO B CA 1
ATOM 2185 C C . PRO B 1 113 ? -4.801 1.363 0.799 1 93.88 113 PRO B C 1
ATOM 2187 O O . PRO B 1 113 ? -4.586 2.385 0.143 1 93.88 113 PRO B O 1
ATOM 2190 N N . PHE B 1 114 ? -5.934 0.834 0.974 1 96.81 114 PHE B N 1
ATOM 2191 C CA . PHE B 1 114 ? -7.176 1.509 0.606 1 96.81 114 PHE B CA 1
ATOM 2192 C C . PHE B 1 114 ? -8.336 1.009 1.457 1 96.81 114 PHE B C 1
ATOM 2194 O O . PHE B 1 114 ? -8.188 0.041 2.207 1 96.81 114 PHE B O 1
ATOM 2201 N N . LEU B 1 115 ? -9.43 1.753 1.37 1 97.94 115 LEU B N 1
ATOM 2202 C CA . LEU B 1 115 ? -10.672 1.376 2.023 1 97.94 115 LEU B CA 1
ATOM 2203 C C . LEU B 1 115 ? -11.797 1.218 1 1 97.94 115 LEU B C 1
ATOM 2205 O O . LEU B 1 115 ? -11.922 2.029 0.08 1 97.94 115 LEU B O 1
ATOM 2209 N N . ALA B 1 116 ? -12.523 0.155 1.116 1 98.5 116 ALA B N 1
ATOM 2210 C CA . ALA B 1 116 ? -13.742 0.021 0.327 1 98.5 116 ALA B CA 1
ATOM 2211 C C . ALA B 1 116 ? -14.891 0.817 0.948 1 98.5 116 ALA B C 1
ATOM 2213 O O . ALA B 1 116 ? -15.117 0.748 2.158 1 98.5 116 ALA B O 1
ATOM 2214 N N . VAL B 1 117 ? -15.508 1.571 0.146 1 98.12 117 VAL B N 1
ATOM 2215 C CA . VAL B 1 117 ? -16.641 2.359 0.604 1 98.12 117 VAL B CA 1
ATOM 2216 C C . VAL B 1 117 ? -17.938 1.683 0.177 1 98.12 117 VAL B C 1
ATOM 2218 O O . VAL B 1 117 ? -18.125 1.368 -1.001 1 98.12 117 VAL B O 1
ATOM 2221 N N . VAL B 1 118 ? -18.797 1.419 1.143 1 98.31 118 VAL B N 1
ATOM 2222 C CA . VAL B 1 118 ? -20.062 0.769 0.861 1 98.31 118 VAL B CA 1
ATOM 2223 C C . VAL B 1 118 ? -21.203 1.593 1.451 1 98.31 118 VAL B C 1
ATOM 2225 O O . VAL B 1 118 ? -21.016 2.328 2.422 1 98.31 118 VAL B O 1
ATOM 2228 N N . ASP B 1 119 ? -22.312 1.543 0.847 1 97.62 119 ASP B N 1
ATOM 2229 C CA . ASP B 1 119 ? -23.469 2.23 1.409 1 97.62 119 ASP B CA 1
ATOM 2230 C C . ASP B 1 119 ? -24.188 1.349 2.428 1 97.62 119 ASP B C 1
ATOM 2232 O O . ASP B 1 119 ? -23.672 0.304 2.828 1 97.62 119 ASP B O 1
ATOM 2236 N N . SER B 1 120 ? -25.344 1.792 2.926 1 96.12 120 SER B N 1
ATOM 2237 C CA . SER B 1 120 ? -26.062 1.127 4.004 1 96.12 120 SER B CA 1
ATOM 2238 C C . SER B 1 120 ? -26.547 -0.251 3.572 1 96.12 120 SER B C 1
ATOM 2240 O O . SER B 1 120 ? -26.828 -1.107 4.414 1 96.12 120 SER B O 1
ATOM 2242 N N . GLN B 1 121 ? -26.641 -0.499 2.277 1 96.44 121 GLN B N 1
ATOM 2243 C CA . GLN B 1 121 ? -27.141 -1.773 1.768 1 96.44 121 GLN B CA 1
ATOM 2244 C C . GLN B 1 121 ? -25.984 -2.686 1.357 1 96.44 121 GLN B C 1
ATOM 2246 O O . GLN B 1 121 ? -26.203 -3.756 0.786 1 96.44 121 GLN B O 1
ATOM 2251 N N . GLY B 1 122 ? -24.812 -2.254 1.512 1 96.56 122 GLY B N 1
ATOM 2252 C CA . GLY B 1 122 ? -23.656 -3.064 1.169 1 96.56 122 GLY B CA 1
ATOM 2253 C C . GLY B 1 122 ? -23.234 -2.914 -0.279 1 96.56 122 GLY B C 1
ATOM 2254 O O . GLY B 1 122 ? -22.422 -3.697 -0.777 1 96.56 122 GLY B O 1
ATOM 2255 N N . ILE B 1 123 ? -23.812 -1.86 -0.874 1 98.31 123 ILE B N 1
ATOM 2256 C CA . ILE B 1 123 ? -23.453 -1.605 -2.268 1 98.31 123 ILE B CA 1
ATOM 2257 C C . ILE B 1 123 ? -22.125 -0.867 -2.336 1 98.31 123 ILE B C 1
ATOM 2259 O O . ILE B 1 123 ? -21.906 0.109 -1.612 1 98.31 123 ILE B O 1
ATOM 2263 N N . PHE B 1 124 ? -21.312 -1.388 -3.23 1 98.69 124 PHE B N 1
ATOM 2264 C CA . PHE B 1 124 ? -19.984 -0.831 -3.398 1 98.69 124 PHE B CA 1
ATOM 2265 C C . PHE B 1 124 ? -20.047 0.546 -4.047 1 98.69 124 PHE B C 1
ATOM 2267 O O . PHE B 1 124 ? -20.625 0.703 -5.129 1 98.69 124 PHE B O 1
ATOM 2274 N N . LYS B 1 125 ? -19.406 1.581 -3.379 1 98.19 125 LYS B N 1
ATOM 2275 C CA . LYS B 1 125 ? -19.469 2.953 -3.877 1 98.19 125 LYS B CA 1
ATOM 2276 C C . LYS B 1 125 ? -18.125 3.395 -4.445 1 98.19 125 LYS B C 1
ATOM 2278 O O . LYS B 1 125 ? -18.047 4.379 -5.184 1 98.19 125 LYS B O 1
ATOM 2283 N N . GLY B 1 126 ? -17.094 2.707 -4.125 1 97.94 126 GLY B N 1
ATOM 2284 C CA . GLY B 1 126 ? -15.75 3.059 -4.559 1 97.94 126 GLY B CA 1
ATOM 2285 C C . GLY B 1 126 ? -14.703 2.822 -3.49 1 97.94 126 GLY B C 1
ATOM 2286 O O . GLY B 1 126 ? -14.906 2.02 -2.578 1 97.94 126 GLY B O 1
ATOM 2287 N N . ILE B 1 127 ? -13.578 3.439 -3.662 1 97.94 127 ILE B N 1
ATOM 2288 C CA . ILE B 1 127 ? -12.516 3.234 -2.686 1 97.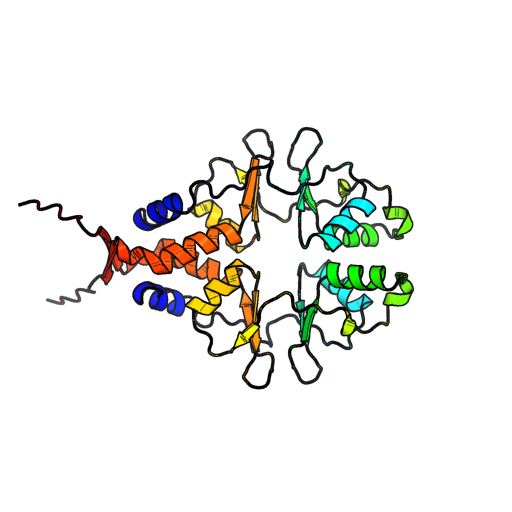94 127 ILE B CA 1
ATOM 2289 C C . ILE B 1 127 ? -11.891 4.578 -2.303 1 97.94 127 ILE B C 1
ATOM 2291 O O . ILE B 1 127 ? -12 5.551 -3.051 1 97.94 127 ILE B O 1
ATOM 2295 N N . ILE B 1 128 ? -11.312 4.66 -1.151 1 96.62 128 ILE B N 1
ATOM 2296 C CA . ILE B 1 128 ? -10.414 5.715 -0.693 1 96.62 128 ILE B CA 1
ATOM 2297 C C . ILE B 1 128 ? -9.008 5.148 -0.501 1 96.62 128 ILE B C 1
ATOM 2299 O O . ILE B 1 128 ? -8.82 4.164 0.218 1 96.62 128 ILE B O 1
ATOM 2303 N N . THR B 1 129 ? -8.039 5.758 -1.15 1 95.38 129 THR B N 1
ATOM 2304 C CA . THR B 1 129 ? -6.711 5.156 -1.138 1 95.38 129 THR B CA 1
ATOM 2305 C C . THR B 1 129 ? -5.754 5.977 -0.276 1 95.38 129 THR B C 1
ATOM 2307 O O . THR B 1 129 ? -5.945 7.184 -0.103 1 95.38 129 THR B O 1
ATOM 2310 N N . ARG B 1 130 ? -4.734 5.344 0.177 1 94.12 130 ARG B N 1
ATOM 2311 C CA . ARG B 1 130 ? -3.645 6.035 0.863 1 94.12 130 ARG B CA 1
ATOM 2312 C C . ARG B 1 130 ? -2.973 7.047 -0.058 1 94.12 130 ARG B C 1
ATOM 2314 O O . ARG B 1 130 ? -2.592 8.133 0.379 1 94.12 130 ARG B O 1
ATOM 2321 N N . LYS B 1 131 ? -2.861 6.664 -1.265 1 92.31 131 LYS B N 1
ATOM 2322 C CA . LYS B 1 131 ? -2.238 7.547 -2.246 1 92.31 131 LYS B CA 1
ATOM 2323 C C . LYS B 1 131 ? -2.953 8.891 -2.309 1 92.31 131 LYS B C 1
ATOM 2325 O O . LYS B 1 131 ? -2.318 9.945 -2.209 1 92.31 131 LYS B O 1
ATOM 2330 N N . SER B 1 132 ? -4.211 8.852 -2.42 1 91.69 132 SER B N 1
ATOM 2331 C CA . SER B 1 132 ? -4.992 10.078 -2.561 1 91.69 132 SER B CA 1
ATOM 2332 C C . SER B 1 132 ? -4.887 10.945 -1.312 1 91.69 132 SER B C 1
ATOM 2334 O O . SER B 1 132 ? -4.727 12.164 -1.409 1 91.69 132 SER B O 1
ATOM 2336 N N . ILE B 1 133 ? -4.926 10.273 -0.203 1 93.06 133 ILE B N 1
ATOM 2337 C CA . ILE B 1 133 ? -4.883 11.008 1.057 1 93.06 133 ILE B CA 1
ATOM 2338 C C . ILE B 1 133 ? -3.49 11.609 1.258 1 93.06 133 ILE B C 1
ATOM 2340 O O . ILE B 1 133 ? -3.359 12.766 1.662 1 93.06 133 ILE B O 1
ATOM 2344 N N . LEU B 1 134 ? -2.467 10.852 0.949 1 93.19 134 LEU B N 1
ATOM 2345 C CA . LEU B 1 134 ? -1.101 11.336 1.127 1 93.19 134 LEU B CA 1
ATOM 2346 C C . LEU B 1 134 ? -0.812 12.508 0.2 1 93.19 134 LEU B C 1
ATOM 2348 O O . LEU B 1 134 ? -0.071 13.422 0.565 1 93.19 134 LEU B O 1
ATOM 2352 N N . LYS B 1 135 ? -1.366 12.484 -0.957 1 92.31 135 LYS B N 1
ATOM 2353 C CA . LYS B 1 135 ? -1.233 13.625 -1.858 1 92.31 135 LYS B CA 1
ATOM 2354 C C . LYS B 1 135 ? -1.783 14.898 -1.221 1 92.31 135 LYS B C 1
ATOM 2356 O O . LYS B 1 135 ? -1.138 15.945 -1.258 1 92.31 135 LYS B O 1
ATOM 2361 N N . ALA B 1 136 ? -2.938 14.766 -0.677 1 92.88 136 ALA B N 1
ATOM 2362 C CA . ALA B 1 136 ? -3.568 15.906 -0.024 1 92.88 136 ALA B CA 1
ATOM 2363 C C . ALA B 1 136 ? -2.756 16.375 1.183 1 92.88 136 ALA B C 1
ATOM 2365 O O . ALA B 1 136 ? -2.607 17.578 1.416 1 92.88 136 ALA B O 1
ATOM 2366 N N . VAL B 1 137 ? -2.279 15.43 1.928 1 93.19 137 VAL B N 1
ATOM 2367 C CA . VAL B 1 137 ? -1.464 15.727 3.1 1 93.19 137 VAL B CA 1
ATOM 2368 C C . VAL B 1 137 ? -0.184 16.438 2.672 1 93.19 137 VAL B C 1
ATOM 2370 O O . VAL B 1 137 ? 0.246 17.406 3.316 1 93.19 137 VAL B O 1
ATOM 2373 N N . ASN B 1 138 ? 0.418 15.914 1.607 1 92.62 138 ASN B N 1
ATOM 2374 C CA . ASN B 1 138 ? 1.601 16.578 1.073 1 92.62 138 ASN B CA 1
ATOM 2375 C C . ASN B 1 138 ? 1.311 18.047 0.722 1 92.62 138 ASN B C 1
ATOM 2377 O O . ASN B 1 138 ? 2.102 18.938 1.041 1 92.62 138 ASN B O 1
ATOM 2381 N N . SER B 1 139 ? 0.218 18.297 0.099 1 91.94 139 SER B N 1
ATOM 2382 C CA . SER B 1 139 ? -0.188 19.656 -0.228 1 91.94 139 SER B CA 1
ATOM 2383 C C . SER B 1 139 ? -0.374 20.5 1.032 1 91.94 139 SER B C 1
ATOM 2385 O O . SER B 1 139 ? 0.025 21.656 1.074 1 91.94 139 SER B O 1
ATOM 2387 N N . LEU B 1 140 ? -0.995 19.906 1.982 1 93.06 140 LEU B N 1
ATOM 2388 C CA . LEU B 1 140 ? -1.203 20.594 3.252 1 93.06 140 LEU B CA 1
ATOM 2389 C C . LEU B 1 140 ? 0.127 21.016 3.867 1 93.06 140 LEU B C 1
ATOM 2391 O O . LEU B 1 140 ? 0.318 22.188 4.211 1 93.06 140 LEU B O 1
ATOM 2395 N N . LEU B 1 141 ? 1.037 20.094 3.951 1 92.94 141 LEU B N 1
ATOM 2396 C CA . LEU B 1 141 ? 2.312 20.328 4.617 1 92.94 141 LEU B CA 1
ATOM 2397 C C . LEU B 1 141 ? 3.105 21.406 3.895 1 92.94 141 LEU B C 1
ATOM 2399 O O . LEU B 1 141 ? 3.873 22.141 4.52 1 92.94 141 LEU B O 1
ATOM 2403 N N . HIS B 1 142 ? 2.844 21.594 2.629 1 92.31 142 HIS B N 1
ATOM 2404 C CA . HIS B 1 142 ? 3.623 22.531 1.827 1 92.31 142 HIS B CA 1
ATOM 2405 C C . HIS B 1 142 ? 2.91 23.875 1.7 1 92.31 142 HIS B C 1
ATOM 2407 O O . HIS B 1 142 ? 3.557 24.922 1.646 1 92.31 142 HIS B O 1
ATOM 2413 N N . ASP B 1 143 ? 1.638 23.797 1.668 1 92.5 143 ASP B N 1
ATOM 2414 C CA . ASP B 1 143 ? 0.929 24.984 1.205 1 92.5 143 ASP B CA 1
ATOM 2415 C C . ASP B 1 143 ? 0.083 25.594 2.322 1 92.5 143 ASP B C 1
ATOM 2417 O O . ASP B 1 143 ? -0.476 26.672 2.166 1 92.5 143 ASP B O 1
ATOM 2421 N N . PHE B 1 144 ? -0.007 24.922 3.432 1 93.06 144 PHE B N 1
ATOM 2422 C CA . PHE B 1 144 ? -0.907 25.344 4.496 1 93.06 144 PHE B CA 1
ATOM 2423 C C . PHE B 1 144 ? -0.564 26.75 4.957 1 9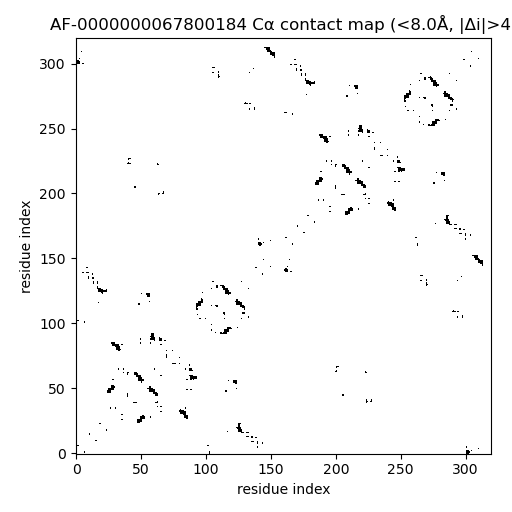3.06 144 PHE B C 1
ATOM 2425 O O . PHE B 1 144 ? -1.458 27.578 5.203 1 93.06 144 PHE B O 1
ATOM 2432 N N . THR B 1 145 ? 0.7 27.109 5.016 1 91.94 145 THR B N 1
ATOM 2433 C CA . THR B 1 145 ? 1.152 28.375 5.57 1 91.94 145 THR B CA 1
ATOM 2434 C C . THR B 1 145 ? 0.93 29.516 4.578 1 91.94 145 THR B C 1
ATOM 2436 O O . THR B 1 145 ? 1.164 30.688 4.898 1 91.94 145 THR B O 1
ATOM 2439 N N . HIS B 1 146 ? 0.535 29.219 3.43 1 91.75 146 HIS B N 1
ATOM 2440 C CA . HIS B 1 146 ? 0.115 30.266 2.506 1 91.75 146 HIS B CA 1
ATOM 2441 C C . HIS B 1 146 ? -1.134 30.984 3.014 1 91.75 146 HIS B C 1
ATOM 2443 O O . HIS B 1 146 ? -1.296 32.188 2.801 1 91.75 146 HIS B O 1
ATOM 2449 N N . ASP B 1 147 ? -1.969 30.281 3.734 1 91.44 147 ASP B N 1
ATOM 2450 C CA . ASP B 1 147 ? -3.273 30.812 4.117 1 91.44 147 ASP B CA 1
ATOM 2451 C C . ASP B 1 147 ? -3.396 30.922 5.637 1 91.44 147 ASP B C 1
ATOM 2453 O O . ASP B 1 147 ? -4.316 31.562 6.145 1 91.44 147 ASP B O 1
ATOM 2457 N N . TYR B 1 148 ? -2.498 30.312 6.348 1 92.69 148 TYR B N 1
ATOM 2458 C CA . TYR B 1 148 ? -2.6 30.297 7.805 1 92.69 148 TYR B CA 1
ATOM 2459 C C . TYR B 1 148 ? -1.266 30.656 8.445 1 92.69 148 TYR B C 1
ATOM 2461 O O . TYR B 1 148 ? -0.203 30.375 7.887 1 92.69 148 TYR B O 1
ATOM 2469 N N . ILE B 1 149 ? -1.297 31.344 9.617 1 93.19 149 ILE B N 1
ATOM 2470 C CA . ILE B 1 149 ? -0.132 31.594 10.461 1 93.19 149 ILE B CA 1
ATOM 2471 C C . ILE B 1 149 ? -0.125 30.609 11.633 1 93.19 149 ILE B C 1
ATOM 2473 O O . ILE B 1 149 ? -1.166 30.359 12.242 1 93.19 149 ILE B O 1
ATOM 2477 N N . ILE B 1 150 ? 0.999 30.016 11.906 1 93.25 150 ILE B N 1
ATOM 2478 C CA . ILE B 1 150 ? 1.18 29.078 13.008 1 93.25 150 ILE B CA 1
ATOM 2479 C C . ILE B 1 150 ? 2.031 29.719 14.102 1 93.25 150 ILE B C 1
ATOM 2481 O O . ILE B 1 150 ? 3.158 30.156 13.844 1 93.25 150 ILE B O 1
ATOM 2485 N N . ILE B 1 151 ? 1.542 29.781 15.383 1 93.06 151 ILE B N 1
ATOM 2486 C CA . ILE B 1 151 ? 2.234 30.406 16.5 1 93.06 151 ILE B CA 1
ATOM 2487 C C . ILE B 1 151 ? 2.387 29.391 17.641 1 93.06 151 ILE B C 1
ATOM 2489 O O . ILE B 1 151 ? 1.42 28.734 18.031 1 93.06 151 ILE B O 1
ATOM 2493 N N . PRO B 1 152 ? 3.59 29.094 18.094 1 91.75 152 PRO B N 1
ATOM 2494 C CA . PRO B 1 152 ? 3.746 28.203 19.25 1 91.75 152 PRO B CA 1
ATOM 2495 C C . PRO B 1 152 ? 3.025 28.719 20.5 1 91.75 152 PRO B C 1
ATOM 2497 O O . PRO B 1 152 ? 2.986 29.922 20.734 1 91.75 152 PRO B O 1
ATOM 2500 N N . LYS B 1 153 ? 2.357 27.781 21.234 1 89.56 153 LYS B N 1
ATOM 2501 C CA . LYS B 1 153 ? 1.728 28.156 22.5 1 89.56 153 LYS B CA 1
ATOM 2502 C C . LYS B 1 153 ? 2.773 28.359 23.594 1 89.56 153 LYS B C 1
ATOM 2504 O O . LYS B 1 153 ? 3.744 27.609 23.688 1 89.56 153 LYS B O 1
ATOM 2509 N N . THR B 1 154 ? 3.23 29.75 24.031 1 75.19 154 THR B N 1
ATOM 2510 C CA . THR B 1 154 ? 4.18 30.141 25.062 1 75.19 154 THR B CA 1
ATOM 2511 C C . THR B 1 154 ? 3.898 29.406 26.375 1 75.19 154 THR B C 1
ATOM 2513 O O . THR B 1 154 ? 2.748 29.328 26.812 1 75.19 154 THR B O 1
ATOM 2516 N N . THR B 1 155 ? 4.676 28.406 26.844 1 60.41 155 THR B N 1
ATOM 2517 C CA . THR B 1 155 ? 4.602 27.984 28.234 1 60.41 155 THR B CA 1
ATOM 2518 C C . THR B 1 155 ? 4.785 29.188 29.172 1 60.41 155 THR B C 1
ATOM 2520 O O . THR B 1 155 ? 5.848 29.797 29.188 1 60.41 155 THR B O 1
ATOM 2523 N N . ASN B 1 156 ? 3.891 30.031 29.281 1 51.44 156 ASN B N 1
ATOM 2524 C CA . ASN B 1 156 ? 3.979 31 30.375 1 51.44 156 ASN B CA 1
ATOM 2525 C C . ASN B 1 156 ? 4.434 30.328 31.672 1 51.44 156 ASN B C 1
ATOM 2527 O O . ASN B 1 156 ? 3.676 29.562 32.281 1 51.44 156 ASN B O 1
ATOM 253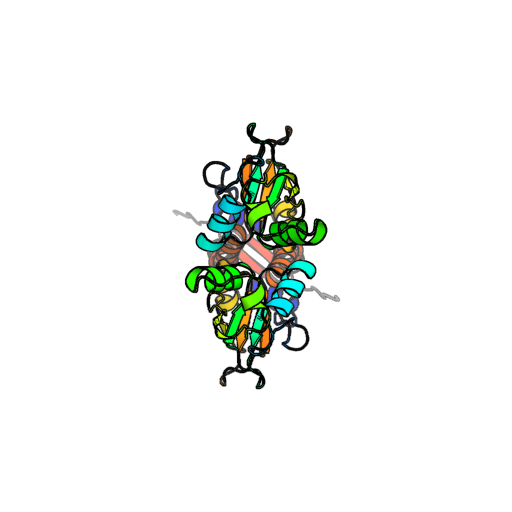1 N N . ASN B 1 157 ? 5.547 29.766 31.766 1 45.41 157 ASN B N 1
ATOM 2532 C CA . ASN B 1 157 ? 6.031 29.75 33.125 1 45.41 157 ASN B CA 1
ATOM 2533 C C . ASN B 1 157 ? 6.059 31.156 33.75 1 45.41 157 ASN B C 1
ATOM 2535 O O . ASN B 1 157 ? 7.035 31.891 33.594 1 45.41 157 ASN B O 1
ATOM 2539 N N . SER B 1 158 ? 5.164 32.094 33.5 1 45.38 158 SER B N 1
ATOM 2540 C CA . SER B 1 158 ? 5.086 33.219 34.438 1 45.38 158 SER B CA 1
ATOM 2541 C C . SER B 1 158 ? 4.938 32.719 35.875 1 45.38 158 SER B C 1
ATOM 2543 O O . SER B 1 158 ? 3.842 32.344 36.312 1 45.38 158 SER B O 1
ATOM 2545 N N . ASP B 1 159 ? 5.855 31.812 36.375 1 39.66 159 ASP B N 1
ATOM 2546 C CA . ASP B 1 159 ? 6.051 32 37.812 1 39.66 159 ASP B CA 1
ATOM 2547 C C . ASP B 1 159 ? 6.254 33.469 38.125 1 39.66 159 ASP B C 1
ATOM 2549 O O . ASP B 1 159 ? 7.293 34.062 37.812 1 39.66 159 ASP B O 1
ATOM 2553 N N . ASN B 1 160 ? 5.336 34.312 37.719 1 31.25 160 ASN B N 1
ATOM 2554 C CA . ASN B 1 160 ? 5.246 35.219 38.875 1 31.25 160 ASN B CA 1
ATOM 2555 C C . ASN B 1 160 ? 4.723 34.5 40.094 1 31.25 160 ASN B C 1
ATOM 2557 O O . ASN B 1 160 ? 3.816 33.656 40 1 31.25 160 ASN B O 1
#

Sequence (320 aa):
MIAKEFEDFLFAHLDNYLIPSDQVTIFIDSHNADHVVLLLTSNGYSRVPVLTKDKHYLGTISLADIKRYQDEHNLQEWEMVNRDIGPMTSDVVATVKDDANLSEVMHKLVDNPFLAVVDSQGIFKGIITRKSILKAVNSLLHDFTHDYIIIPKTTNNSDNMIAKEFEDFLFAHLDNYLIPSDQVTIFIDSHNADHVVLLLTSNGYSRVPVLTKDKHYLGTISLADIKRYQDEHNLQEWEMVNRDIGPMTSDVVATVKDDANLSEVMHKLVDNPFLAVVDSQGIFKGIITRKSILKAVNSLLHDFTHDYIIIPKTTNNSDN

Nearest PDB structures (foldseek):
  6zz9-assembly1_B  TM=9.529E-01  e=5.450E-22  Streptococcus agalactiae
  6zza-assembly1_A-2  TM=9.071E-01  e=1.094E-18  Streptococcus agalactiae
  7lzg-assembly1_B  TM=8.732E-01  e=1.990E-19  Streptococcus pneumoniae TIGR4
  7lzg-assembly1_A  TM=8.935E-01  e=4.630E-18  Streptococcus pneumoniae TIGR4
  6xnv-assembly1_A  TM=8.790E-01  e=7.900E-11  Listeria monocytogenes

Organism: Streptococcus thermophilus (strain ATCC BAA-250 / LMG 18311) (NCBI:txid264199)

Secondary structure (DSSP, 8-state):
---HHHHHHHHHH-S---EEGGGS--EETTSBHHHHHHHHHHH--S-EEEE-TT-BEEEEE-HHHHHHHHHHTT--HHHHTT-BSGGG-B--S-EEETT--HHHHHHHHHH-SEEEEE-TT-BEEEEEEHHHHHHHHHHHHHHGGGTEEEEE--------/---HHHHHHHHHH-S---EEGGGS--EETTSBHHHHHHHHHHS--S-EEEE-TT-BEEEEE-HHHHHHHHHHTT--HHHHTT-BSGGG-B--S-EEETT--HHHHHHHHHH-SEEEEE-TT-BEEEEEEHHHHHHHHHHHHHHGGGTEEEEE--------

Radius of gyration: 22.71 Å; Cα contacts (8 Å, |Δi|>4): 539; chains: 2; bounding box: 55×81×59 Å

pLDDT: mean 92.0, std 10.51, range [31.06, 98.81]

Solvent-accessible surface area (backbone atoms only — not comparable to full-atom values): 17397 Å² total; per-residue (Å²): 107,64,44,64,70,58,49,53,52,41,48,68,63,29,84,64,64,57,43,44,42,92,76,47,78,64,42,48,33,73,43,33,36,46,60,50,51,52,48,40,47,70,68,72,47,69,65,38,45,26,21,43,95,85,39,33,62,68,33,26,40,32,68,42,36,47,49,47,48,32,60,77,65,73,51,54,75,82,67,37,44,80,30,53,37,49,87,33,44,38,72,84,58,51,71,40,51,77,78,61,50,68,67,60,52,55,60,54,38,40,82,18,73,38,31,42,24,21,44,99,84,39,36,52,50,24,35,37,42,42,43,61,52,45,48,32,48,51,48,44,49,44,48,45,66,79,50,31,45,80,42,73,61,76,80,72,73,65,81,116,107,64,43,63,72,58,50,53,53,42,49,68,62,29,84,63,65,60,43,42,42,93,76,48,79,67,42,49,32,74,43,33,36,45,60,51,52,53,49,41,48,69,68,73,47,71,65,35,44,25,21,43,94,85,38,32,63,68,34,26,42,33,68,42,35,47,49,46,47,33,59,77,65,70,51,54,76,81,67,38,44,80,30,52,36,49,88,34,44,39,71,83,59,51,72,41,51,76,78,61,50,68,68,60,51,55,59,53,37,41,82,19,73,38,31,42,24,22,45,99,84,40,37,53,49,23,34,34,41,41,44,62,52,44,49,31,49,52,47,43,48,44,49,44,65,78,50,32,46,81,43,72,61,76,79,72,74,68,79,114

Foldseek 3Di:
DPDPLLQVLLCVLCVPLFDWPVRFDEAEQQDAPVVVVVCQVPVVDQKHWYAHPVQATQAIAGPVLLVVVCVVVVHDPVRRGRDGCNVSHDHQAAEDEPPDDPVVLVVSQVRHQKYFYAYPVRHTTGIRGPVSSVVSVVCCVPCVVVPDDDDDDPPPPPPD/DPDPLLQVLLCVLCVPLFDWPVRFDEAEQQDAPQVVVVCQVPVVDQKHWYAHPVQATQAIAGPVLLVVVCVVVVHDPVRRGRDGCNVSHDHQAAEDEPPDDPVVLVVSQVRHQKYFYAYPVRGTTGIRGPVSSVVSVVCCVPCVVVPDDDDDDPPPPPPD